Protein AF-A0A524EQA6-F1 (afdb_monomer)

Nearest PDB structures (foldseek):
  6igx-assembly1_B  TM=3.269E-01  e=3.084E-01  Homo sapiens
  8rm5-assembly1_N  TM=5.002E-01  e=1.041E+00  Homo sapiens
  6igx-assembly2_D  TM=3.517E-01  e=4.485E-01  Homo sapiens
  4eba-assembly2_D  TM=2.579E-01  e=4.442E+00  Kluyveromyces lactis NRRL Y-1140
  8ffz-assembly1_C  TM=2.475E-01  e=5.882E+00  Saccharomyces cerevisiae S288C

Structure (mmCIF, N/CA/C/O backbone):
data_AF-A0A524EQA6-F1
#
_entry.id   AF-A0A524EQA6-F1
#
loop_
_atom_site.group_PDB
_atom_site.id
_atom_site.type_symbol
_atom_site.label_atom_id
_atom_site.label_alt_id
_atom_site.label_comp_id
_atom_site.label_asym_id
_atom_site.label_entity_id
_atom_site.label_seq_id
_atom_site.pdbx_PDB_ins_code
_atom_site.Cartn_x
_atom_site.Cartn_y
_atom_site.Cartn_z
_atom_site.occupancy
_atom_site.B_iso_or_equiv
_atom_site.auth_seq_id
_atom_site.auth_comp_id
_atom_site.auth_asym_id
_atom_site.auth_atom_id
_atom_site.pdbx_PDB_model_num
ATOM 1 N N . MET A 1 1 ? -33.582 -11.846 9.443 1.00 39.50 1 MET A N 1
ATOM 2 C CA . MET A 1 1 ? -32.141 -11.532 9.474 1.00 39.50 1 MET A CA 1
ATOM 3 C C . MET A 1 1 ? -32.010 -10.124 10.011 1.00 39.50 1 MET A C 1
ATOM 5 O O . MET A 1 1 ? -32.507 -9.202 9.377 1.00 39.50 1 MET A O 1
ATOM 9 N N . SER A 1 2 ? -31.477 -9.964 11.219 1.00 39.44 2 SER A N 1
ATOM 10 C CA . SER A 1 2 ? -31.019 -8.658 11.698 1.00 39.44 2 SER A CA 1
ATOM 11 C C . SER A 1 2 ? -29.967 -8.141 10.709 1.00 39.44 2 SER A C 1
ATOM 13 O O . SER A 1 2 ? -29.144 -8.947 10.276 1.00 39.44 2 SER A O 1
ATOM 15 N N . PRO A 1 3 ? -29.999 -6.864 10.295 1.00 55.22 3 PRO A N 1
ATOM 16 C CA . PRO A 1 3 ? -28.950 -6.327 9.437 1.00 55.22 3 PRO A CA 1
ATOM 17 C C . PRO A 1 3 ? -27.607 -6.491 10.159 1.00 55.22 3 PRO A C 1
ATOM 19 O O . PRO A 1 3 ? -27.479 -6.075 11.312 1.00 55.22 3 PRO A O 1
ATOM 22 N N . GLU A 1 4 ? -26.644 -7.156 9.519 1.00 78.25 4 GLU A N 1
ATOM 23 C CA . GLU A 1 4 ? -25.281 -7.251 10.045 1.00 78.25 4 GLU A CA 1
ATOM 24 C C . GLU A 1 4 ? -24.724 -5.835 10.209 1.00 78.25 4 GLU A C 1
ATOM 26 O O . GLU A 1 4 ? -24.718 -5.042 9.266 1.00 78.25 4 GLU A O 1
ATOM 31 N N . LEU A 1 5 ? -24.306 -5.497 11.431 1.00 89.06 5 LEU A N 1
ATOM 32 C CA . LEU A 1 5 ? -23.742 -4.189 11.744 1.00 89.06 5 LEU A CA 1
ATOM 33 C C . LEU A 1 5 ? -22.424 -3.999 10.992 1.00 89.06 5 LEU A C 1
ATOM 35 O O . LEU A 1 5 ? -21.497 -4.795 11.129 1.00 89.06 5 LEU A O 1
ATOM 39 N N . THR A 1 6 ? -22.303 -2.902 10.252 1.00 94.50 6 THR A N 1
ATOM 40 C CA . THR A 1 6 ? -21.047 -2.545 9.581 1.00 94.50 6 THR A CA 1
ATOM 41 C C . THR A 1 6 ? -20.014 -1.990 10.574 1.00 94.50 6 THR A C 1
ATOM 43 O O . THR A 1 6 ? -20.384 -1.403 11.600 1.00 94.50 6 THR A O 1
ATOM 46 N N . PRO A 1 7 ? -18.701 -2.077 10.278 1.00 96.06 7 PRO A N 1
ATOM 47 C CA . PRO A 1 7 ? -17.662 -1.506 11.141 1.00 96.06 7 PRO A CA 1
ATOM 48 C C . PRO A 1 7 ? -17.856 -0.006 11.412 1.00 96.06 7 PRO A C 1
ATOM 50 O O . PRO A 1 7 ? -17.614 0.488 12.517 1.00 96.06 7 PRO A O 1
ATOM 53 N N . GLU A 1 8 ? -18.327 0.737 10.410 1.00 95.38 8 GLU A N 1
ATOM 54 C CA . GLU A 1 8 ? -18.635 2.158 10.527 1.00 95.38 8 GLU A CA 1
ATOM 55 C C . GLU A 1 8 ? -19.849 2.432 11.421 1.00 95.38 8 GLU A C 1
ATOM 57 O O . GLU A 1 8 ? -19.853 3.428 12.148 1.00 95.38 8 GLU A O 1
ATOM 62 N N . GLU A 1 9 ? -20.872 1.578 11.390 1.00 95.69 9 GLU A N 1
ATOM 63 C CA . GLU A 1 9 ? -22.021 1.674 12.294 1.00 95.69 9 GLU A CA 1
ATOM 64 C C . GLU A 1 9 ? -21.618 1.379 13.732 1.00 95.69 9 GLU A C 1
ATOM 66 O O . GLU A 1 9 ? -21.947 2.176 14.609 1.00 95.69 9 GLU A O 1
ATOM 71 N N . ILE A 1 10 ? -20.822 0.331 13.968 1.00 95.44 10 ILE A N 1
ATOM 72 C CA . ILE A 1 10 ? -20.294 0.017 15.303 1.00 95.44 10 ILE A CA 1
ATOM 73 C C . ILE A 1 10 ? -19.528 1.222 15.860 1.00 95.44 10 ILE A C 1
ATOM 75 O O . ILE A 1 10 ? -19.779 1.668 16.982 1.00 95.44 10 ILE A O 1
ATOM 79 N N . TYR A 1 11 ? -18.649 1.824 15.055 1.00 94.75 11 TYR A N 1
ATOM 80 C CA . TYR A 1 11 ? -17.932 3.039 15.440 1.00 94.75 11 TYR A CA 1
ATOM 81 C C . TYR A 1 11 ? -18.873 4.216 15.756 1.00 94.75 11 TYR A C 1
ATOM 83 O O . TYR A 1 11 ? -18.691 4.905 16.764 1.00 94.75 11 TYR A O 1
ATOM 91 N N . LYS A 1 12 ? -19.900 4.452 14.928 1.00 95.69 12 LYS A N 1
ATOM 92 C CA . LYS A 1 12 ? -20.903 5.505 15.168 1.00 95.69 12 LYS A CA 1
ATOM 93 C C . LYS A 1 12 ? -21.693 5.258 16.456 1.00 95.69 12 LYS A C 1
ATOM 95 O O . LYS A 1 12 ? -21.982 6.216 17.168 1.00 95.69 12 LYS A O 1
ATOM 100 N N . MET A 1 13 ? -22.030 4.009 16.771 1.00 95.88 13 MET A N 1
ATOM 101 C CA . MET A 1 13 ? -22.756 3.647 17.992 1.00 95.88 13 MET A CA 1
ATOM 102 C C . MET A 1 13 ? -21.934 3.924 19.253 1.00 95.88 13 MET A C 1
ATOM 104 O O . MET A 1 13 ? -22.492 4.407 20.238 1.00 95.88 13 MET A O 1
ATOM 108 N N . VAL A 1 14 ? -20.610 3.718 19.215 1.00 94.75 14 VAL A N 1
ATOM 109 C CA . VAL A 1 14 ? -19.713 4.113 20.319 1.00 94.75 14 VAL A CA 1
ATOM 110 C C . VAL A 1 14 ? -19.769 5.621 20.562 1.00 94.75 14 VAL A C 1
ATOM 112 O O . VAL A 1 14 ? -19.903 6.052 21.705 1.00 94.75 14 VAL A O 1
ATOM 115 N N . HIS A 1 15 ? -19.725 6.432 19.499 1.00 93.19 15 HIS A N 1
ATOM 116 C CA . HIS A 1 15 ? -19.831 7.897 19.604 1.00 93.19 15 HIS A CA 1
ATOM 117 C C . HIS A 1 15 ? -21.183 8.380 20.109 1.00 93.19 15 HIS A C 1
ATOM 119 O O . HIS A 1 15 ? -21.259 9.382 20.809 1.00 93.19 15 HIS A O 1
ATOM 125 N N . LYS A 1 16 ? -22.252 7.659 19.773 1.00 96.31 16 LYS A N 1
ATOM 126 C CA . LYS A 1 16 ? -23.602 7.931 20.277 1.00 96.31 16 LYS A CA 1
ATOM 127 C C . LYS A 1 16 ? -23.841 7.383 21.688 1.00 96.31 16 LYS A C 1
ATOM 129 O O . LYS A 1 16 ? -24.974 7.431 22.153 1.00 96.31 16 LYS A O 1
ATOM 134 N N . HIS A 1 17 ? -22.818 6.831 22.346 1.00 94.31 17 HIS A N 1
ATOM 135 C CA . HIS A 1 17 ? -22.921 6.154 23.644 1.00 94.31 17 HIS A CA 1
ATOM 136 C C . HIS A 1 17 ? -23.934 4.994 23.673 1.00 94.31 17 HIS A C 1
ATOM 138 O O . HIS A 1 17 ? -24.393 4.589 24.736 1.00 94.31 17 HIS A O 1
ATOM 144 N N . GLN A 1 18 ? -24.263 4.431 22.509 1.00 96.31 18 GLN A N 1
ATOM 145 C CA . GLN A 1 18 ? -25.174 3.291 22.366 1.00 96.31 18 GLN A CA 1
ATOM 146 C C . GLN A 1 18 ? -24.463 1.957 22.604 1.00 96.31 18 GLN A C 1
ATOM 148 O O . GLN A 1 18 ? -25.110 0.927 22.765 1.00 96.31 18 GLN A O 1
ATOM 153 N N . LEU A 1 19 ? -23.128 1.965 22.592 1.00 93.81 19 LEU A N 1
ATOM 154 C CA . LEU A 1 19 ? -22.310 0.772 22.718 1.00 93.81 19 LEU A CA 1
ATOM 155 C C . LEU A 1 19 ? -21.003 1.108 23.447 1.00 93.81 19 LEU A C 1
ATOM 157 O O . LEU A 1 19 ? -20.388 2.148 23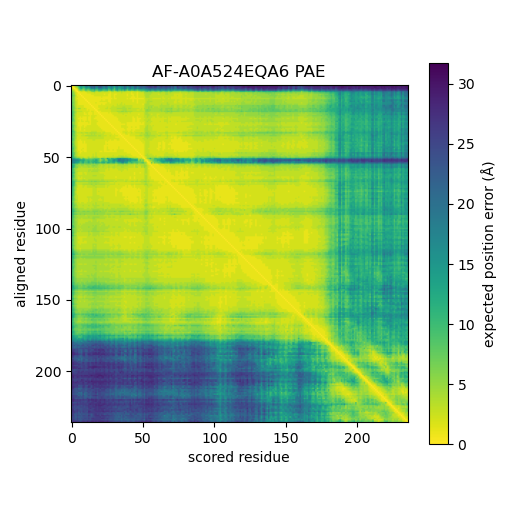.200 1.00 93.81 19 LEU A O 1
ATOM 161 N N . THR A 1 20 ? -20.576 0.250 24.375 1.00 93.44 20 THR A N 1
ATOM 162 C CA . THR A 1 20 ? -19.329 0.476 25.122 1.00 93.44 20 THR A CA 1
ATOM 163 C C . THR A 1 20 ? -18.117 0.181 24.239 1.00 93.44 20 THR A C 1
ATOM 165 O O . THR A 1 20 ? -18.181 -0.637 23.324 1.00 93.44 20 THR A O 1
ATOM 168 N N . LYS A 1 21 ? -16.962 0.796 24.523 1.00 91.81 21 LYS A N 1
ATOM 169 C CA . LYS A 1 21 ? -15.726 0.513 23.767 1.00 91.81 21 LYS A CA 1
ATOM 170 C C . LYS A 1 21 ? -15.341 -0.970 23.806 1.00 91.81 21 LYS A C 1
ATOM 172 O O . LYS A 1 21 ? -14.832 -1.479 22.812 1.00 91.81 21 LYS A O 1
ATOM 177 N N . THR A 1 22 ? -15.593 -1.651 24.924 1.00 90.69 22 THR A N 1
ATOM 178 C CA . THR A 1 22 ? -15.318 -3.085 25.091 1.00 90.69 22 THR A CA 1
ATOM 179 C C . THR A 1 22 ? -16.182 -3.925 24.158 1.00 90.69 22 THR A C 1
ATOM 181 O O . THR A 1 22 ? -15.636 -4.669 23.351 1.00 90.69 22 THR A O 1
ATOM 184 N N . VAL A 1 23 ? -17.504 -3.721 24.177 1.00 92.38 23 VAL A N 1
ATOM 185 C CA . VAL A 1 23 ? -18.429 -4.461 23.300 1.00 92.38 23 VAL A CA 1
ATOM 186 C C . VAL A 1 23 ? -18.130 -4.156 21.829 1.00 92.38 23 VAL A C 1
ATOM 188 O O . VAL A 1 23 ? -18.118 -5.054 20.997 1.00 92.38 23 VAL A O 1
ATOM 191 N N . ALA A 1 24 ? -17.796 -2.905 21.494 1.00 93.81 24 ALA A N 1
ATOM 192 C CA . ALA A 1 24 ? -17.452 -2.530 20.119 1.00 93.81 24 ALA A CA 1
ATOM 193 C C . ALA A 1 24 ? -16.192 -3.245 19.647 1.00 93.81 24 ALA A C 1
ATOM 195 O O . ALA A 1 24 ? -16.111 -3.675 18.503 1.00 93.81 24 ALA A O 1
ATOM 196 N N . SER A 1 25 ? -15.209 -3.359 20.538 1.00 92.06 25 SER A N 1
ATOM 197 C CA . SER A 1 25 ? -13.964 -4.061 20.260 1.00 92.06 25 SER A CA 1
ATOM 198 C C . SER A 1 25 ? -14.220 -5.533 19.961 1.00 92.06 25 SER A C 1
ATOM 200 O O . SER A 1 25 ? -13.671 -6.051 19.000 1.00 92.06 25 SER A O 1
ATOM 202 N N . GLU A 1 26 ? -15.062 -6.199 20.749 1.00 92.00 26 GLU A N 1
ATOM 203 C CA . GLU A 1 26 ? -15.416 -7.609 20.541 1.00 92.00 26 GLU A CA 1
ATOM 204 C C . GLU A 1 26 ? -16.155 -7.825 19.218 1.00 92.00 26 GLU A C 1
ATOM 206 O O . GLU A 1 26 ? -15.765 -8.701 18.450 1.00 92.00 26 GLU A O 1
ATOM 211 N N . LEU A 1 27 ? -17.132 -6.970 18.898 1.00 93.94 27 LEU A N 1
ATOM 212 C CA . LEU A 1 27 ? -17.851 -7.029 17.621 1.00 93.94 27 LEU A CA 1
ATOM 213 C C . LEU A 1 27 ? -16.923 -6.815 16.419 1.00 93.94 27 LEU A C 1
ATOM 215 O O . LEU A 1 27 ? -16.998 -7.545 15.438 1.00 93.94 27 LEU A O 1
ATOM 219 N N . LEU A 1 28 ? -16.025 -5.828 16.491 1.00 94.75 28 LEU A N 1
ATOM 220 C CA . LEU A 1 28 ? -15.077 -5.546 15.409 1.00 94.75 28 LEU A CA 1
ATOM 221 C C . LEU A 1 28 ? -14.051 -6.667 15.222 1.00 94.75 28 LEU A C 1
ATOM 223 O O . LEU A 1 28 ? -13.607 -6.886 14.099 1.00 94.75 28 LEU A O 1
ATOM 227 N N . ILE A 1 29 ? -13.669 -7.355 16.302 1.00 92.69 29 ILE A N 1
ATOM 228 C CA . ILE A 1 29 ? -12.771 -8.513 16.246 1.00 92.69 29 ILE A CA 1
ATOM 229 C C . ILE A 1 29 ? -13.473 -9.700 15.593 1.00 92.69 29 ILE A C 1
ATOM 231 O O . ILE A 1 29 ? -12.929 -10.246 14.643 1.00 92.69 29 ILE A O 1
ATOM 235 N N . SER A 1 30 ? -14.686 -10.042 16.036 1.00 93.25 30 SER A N 1
ATOM 236 C CA . SER A 1 30 ? -15.473 -11.125 15.428 1.00 93.25 30 SER A CA 1
ATOM 237 C C . SER A 1 30 ? -15.698 -10.867 13.933 1.00 93.25 30 SER A C 1
ATOM 239 O O . SER A 1 30 ? -15.367 -11.713 13.109 1.00 93.25 30 SER A O 1
ATOM 241 N N . LEU A 1 31 ? -16.087 -9.645 13.543 1.00 94.62 31 LEU A N 1
ATOM 242 C CA . LEU A 1 31 ? -16.211 -9.275 12.126 1.00 94.62 31 LEU A CA 1
ATOM 243 C C . LEU A 1 31 ? -14.889 -9.358 11.348 1.00 94.62 31 LEU A C 1
ATOM 245 O O . LEU A 1 31 ? -14.896 -9.670 10.160 1.00 94.62 31 LEU A O 1
ATOM 249 N N . LEU A 1 32 ? -13.757 -9.028 11.974 1.00 94.00 32 LEU A N 1
ATOM 250 C CA . LEU A 1 32 ? -12.442 -9.134 11.338 1.00 94.00 32 LEU A CA 1
ATOM 251 C C . LEU A 1 32 ? -12.041 -10.598 11.100 1.00 94.00 32 LEU A C 1
ATOM 253 O O . LEU A 1 32 ? -11.416 -10.887 10.082 1.00 94.00 32 LEU A O 1
ATOM 257 N N . GLU A 1 33 ? -12.370 -11.493 12.028 1.00 91.56 33 GLU A N 1
ATOM 258 C CA . GLU A 1 33 ? -11.974 -12.905 11.994 1.00 91.56 33 GLU A CA 1
ATOM 259 C C . GLU A 1 33 ? -12.910 -13.768 11.135 1.00 91.56 33 GLU A C 1
ATOM 261 O O . GLU A 1 33 ? -12.443 -14.695 10.477 1.00 91.56 33 GLU A O 1
ATOM 266 N N . GLU A 1 34 ? -14.208 -13.455 11.110 1.00 92.50 34 GLU A N 1
ATOM 267 C CA . GLU A 1 34 ? -15.242 -14.294 10.485 1.00 92.50 34 GLU A CA 1
ATOM 268 C C . GLU A 1 34 ? -15.645 -13.839 9.074 1.00 92.50 34 GLU A C 1
ATOM 270 O O . GLU A 1 34 ? -16.255 -14.605 8.332 1.00 92.50 34 GLU A O 1
ATOM 275 N N . SER A 1 35 ? -15.341 -12.596 8.680 1.00 93.25 35 SER A N 1
ATOM 276 C CA . SER A 1 35 ? -15.782 -12.073 7.383 1.00 93.25 35 SER A CA 1
ATOM 277 C C . SER A 1 35 ? -14.896 -12.539 6.227 1.00 93.25 35 SER A C 1
ATOM 279 O O . SER A 1 35 ? -13.706 -12.243 6.187 1.00 93.25 35 SER A O 1
ATOM 281 N N . ASP A 1 36 ? -15.504 -13.120 5.193 1.00 92.38 36 ASP A N 1
ATOM 282 C CA . ASP A 1 36 ? -14.827 -13.395 3.915 1.00 92.38 36 ASP A CA 1
ATOM 283 C C . ASP A 1 36 ? -14.611 -12.129 3.057 1.00 92.38 36 ASP A C 1
ATOM 285 O O . ASP A 1 36 ? -14.022 -12.186 1.978 1.00 92.38 36 ASP A O 1
ATOM 289 N N . ASN A 1 37 ? -15.102 -10.963 3.499 1.00 93.56 37 ASN A N 1
ATOM 290 C CA . ASN A 1 37 ? -14.996 -9.712 2.755 1.00 93.56 37 ASN A CA 1
ATOM 291 C C . ASN A 1 37 ? -13.801 -8.875 3.233 1.00 93.56 37 ASN A C 1
ATOM 293 O O . ASN A 1 37 ? -13.831 -8.217 4.275 1.00 93.56 37 ASN A O 1
ATOM 297 N N . ASP A 1 38 ? -12.763 -8.827 2.407 1.00 94.44 38 ASP A N 1
ATOM 298 C CA . ASP A 1 38 ? -11.512 -8.116 2.680 1.00 94.44 38 ASP A CA 1
ATOM 299 C C . ASP A 1 38 ? -11.684 -6.620 2.963 1.00 94.44 38 ASP A C 1
ATOM 301 O O . ASP A 1 38 ? -10.966 -6.048 3.790 1.00 94.44 38 ASP A O 1
ATOM 305 N N . GLN A 1 39 ? -12.646 -5.962 2.309 1.00 93.62 39 GLN A N 1
ATOM 306 C CA . GLN A 1 39 ? -12.937 -4.552 2.555 1.00 93.62 39 GLN A CA 1
ATOM 307 C C . GLN A 1 39 ? -13.574 -4.353 3.933 1.00 93.62 39 GLN A C 1
ATOM 309 O O . GLN A 1 39 ? -13.217 -3.394 4.620 1.00 93.62 39 GLN A O 1
ATOM 314 N N . ILE A 1 40 ? -14.484 -5.238 4.352 1.00 95.44 40 ILE A N 1
ATOM 315 C CA . ILE A 1 40 ? -15.068 -5.217 5.703 1.00 95.44 40 ILE A CA 1
ATOM 316 C C . ILE A 1 40 ? -13.965 -5.442 6.735 1.00 95.44 40 ILE A C 1
ATOM 318 O O . ILE A 1 40 ? -13.805 -4.614 7.632 1.00 95.44 40 ILE A O 1
ATOM 322 N N . ARG A 1 41 ? -13.131 -6.470 6.554 1.00 96.50 41 ARG A N 1
ATOM 323 C CA . ARG A 1 41 ? -11.989 -6.756 7.435 1.00 96.50 41 ARG A CA 1
ATOM 324 C C . ARG A 1 41 ? -11.033 -5.562 7.556 1.00 96.50 41 ARG A C 1
ATOM 326 O O . ARG A 1 41 ? -10.698 -5.126 8.659 1.00 96.50 41 ARG A O 1
ATOM 333 N N . ALA A 1 42 ? -10.664 -4.930 6.441 1.00 97.00 42 ALA A N 1
ATOM 334 C CA . ALA A 1 42 ? -9.824 -3.730 6.459 1.00 97.00 42 ALA A CA 1
ATOM 335 C C . ALA A 1 42 ? -10.495 -2.545 7.187 1.00 97.00 42 ALA A C 1
ATOM 337 O O . ALA A 1 42 ? -9.836 -1.799 7.917 1.00 97.00 42 ALA A O 1
ATOM 338 N N . LYS A 1 43 ? -11.813 -2.369 7.032 1.00 97.06 43 LYS A N 1
ATOM 339 C CA . LYS A 1 43 ? -12.589 -1.350 7.758 1.00 97.06 43 LYS A CA 1
ATOM 340 C C . LYS A 1 43 ? -12.676 -1.642 9.255 1.00 97.06 43 LYS A C 1
ATOM 342 O O . LYS A 1 43 ? -12.603 -0.689 10.035 1.00 97.06 43 LYS A O 1
ATOM 347 N N . CYS A 1 44 ? -12.749 -2.912 9.667 1.00 96.44 44 CYS A N 1
ATOM 348 C CA . CYS A 1 44 ? -12.676 -3.308 11.075 1.00 96.44 44 CYS A CA 1
ATOM 349 C C . CYS A 1 44 ? -11.392 -2.796 11.722 1.00 96.44 44 CYS A C 1
ATOM 351 O O . CYS A 1 44 ? -11.464 -2.167 12.774 1.00 96.44 44 CYS A O 1
ATOM 353 N N . ILE A 1 45 ? -10.236 -2.955 11.067 1.00 96.25 45 ILE A N 1
ATOM 354 C CA . ILE A 1 45 ? -8.950 -2.440 11.569 1.00 96.25 45 ILE A CA 1
ATOM 355 C C . ILE A 1 45 ? -9.011 -0.926 11.838 1.00 96.25 45 ILE A C 1
ATOM 357 O O . ILE A 1 45 ? -8.578 -0.457 12.895 1.00 96.25 45 ILE A O 1
ATOM 361 N N . PHE A 1 46 ? -9.579 -0.143 10.915 1.00 95.31 46 PHE A N 1
ATOM 362 C CA . PHE A 1 46 ? -9.701 1.309 11.083 1.00 95.31 46 PHE A CA 1
ATOM 363 C C . PHE A 1 46 ? -10.729 1.724 12.136 1.00 95.31 46 PHE A C 1
ATOM 365 O O . PHE A 1 46 ? -10.511 2.703 12.849 1.00 95.31 46 PHE A O 1
ATOM 372 N N . ALA A 1 47 ? -11.865 1.035 12.226 1.00 94.75 47 ALA A N 1
ATOM 373 C CA . ALA A 1 47 ? -12.854 1.298 13.265 1.00 94.75 47 ALA A CA 1
ATOM 374 C C . ALA A 1 47 ? -12.276 0.951 14.644 1.00 94.75 47 ALA A C 1
ATOM 376 O O . ALA A 1 47 ? -12.356 1.750 15.579 1.00 94.75 47 ALA A O 1
ATOM 377 N N . PHE A 1 48 ? -11.613 -0.201 14.744 1.00 91.94 48 PHE A N 1
ATOM 378 C CA . PHE A 1 48 ? -11.063 -0.722 15.984 1.00 91.94 48 PHE A CA 1
ATOM 379 C C . PHE A 1 48 ? -9.929 0.154 16.510 1.00 91.94 48 PHE A C 1
ATOM 381 O O . PHE A 1 48 ? -9.900 0.452 17.703 1.00 91.94 48 PHE A O 1
ATOM 388 N N . SER A 1 49 ? -9.065 0.678 15.634 1.00 92.38 49 SER A N 1
ATOM 389 C CA . SER A 1 49 ? -8.018 1.617 16.048 1.00 92.38 49 SER A CA 1
ATOM 390 C C . SER A 1 49 ? -8.580 2.877 16.701 1.00 92.38 49 SER A C 1
ATOM 392 O O . SER A 1 49 ? -8.046 3.322 17.710 1.00 92.38 49 SER A O 1
ATOM 394 N N . LYS A 1 50 ? -9.702 3.410 16.204 1.00 90.69 50 LYS A N 1
ATOM 395 C CA . LYS A 1 50 ? -10.352 4.604 16.769 1.00 90.69 50 LYS A CA 1
ATOM 396 C C . LYS A 1 50 ? -11.073 4.328 18.089 1.00 90.69 50 LYS A C 1
ATOM 398 O O . LYS A 1 50 ? -11.210 5.235 18.908 1.00 90.69 50 LYS A O 1
ATOM 403 N N . VAL A 1 51 ? -11.556 3.103 18.293 1.00 89.19 51 VAL A N 1
ATOM 404 C CA . VAL A 1 51 ? -12.266 2.692 19.516 1.00 89.19 51 VAL A CA 1
ATOM 405 C C . VAL A 1 51 ? -11.287 2.300 20.629 1.00 89.19 51 VAL A C 1
ATOM 407 O O . VAL A 1 51 ? -11.476 2.702 21.779 1.00 89.19 51 VAL A O 1
ATOM 410 N N . ALA A 1 52 ? -10.233 1.553 20.294 1.00 76.38 52 ALA A N 1
ATOM 411 C CA . ALA A 1 52 ? -9.360 0.844 21.233 1.00 76.38 52 ALA A CA 1
ATOM 412 C C . ALA A 1 52 ? -7.899 1.335 21.223 1.00 76.38 52 ALA A C 1
ATOM 414 O O . ALA A 1 52 ? -6.975 0.544 21.434 1.00 76.38 52 ALA A O 1
ATOM 415 N N . LEU A 1 53 ? -7.684 2.635 20.974 1.00 68.81 53 LEU A N 1
ATOM 416 C CA . LEU A 1 53 ? -6.356 3.257 20.881 1.00 68.81 53 LEU A CA 1
ATOM 417 C C . LEU A 1 53 ? -5.383 2.744 21.963 1.00 68.81 53 LEU A C 1
ATOM 419 O O . LEU A 1 53 ? -5.661 2.845 23.158 1.00 68.81 53 LEU A O 1
ATOM 423 N N . LYS A 1 54 ? -4.214 2.258 21.516 1.00 66.88 54 LYS A N 1
ATOM 424 C CA . LYS A 1 54 ? -3.035 1.902 22.336 1.00 66.88 54 LYS A CA 1
ATOM 425 C C . LYS A 1 54 ? -3.204 0.725 23.311 1.00 66.88 54 LYS A C 1
ATOM 427 O O . LYS A 1 54 ? -2.524 0.669 24.332 1.00 66.88 54 LYS A O 1
ATOM 432 N N . GLN A 1 55 ? -4.069 -0.241 23.002 1.00 78.94 55 GLN A N 1
ATOM 433 C CA . GLN A 1 55 ? -4.171 -1.484 23.776 1.00 78.94 55 GLN A CA 1
ATOM 434 C C . GLN A 1 55 ? -3.244 -2.586 23.235 1.00 78.94 55 GLN A C 1
ATOM 436 O O . GLN A 1 55 ? -3.133 -2.772 22.024 1.00 78.94 55 GLN A O 1
ATOM 441 N N . GLN A 1 56 ? -2.662 -3.400 24.127 1.00 85.31 56 GLN A N 1
ATOM 442 C CA . GLN A 1 56 ? -1.861 -4.579 23.751 1.00 85.31 56 GLN A CA 1
ATOM 443 C C . GLN A 1 56 ? -2.645 -5.553 22.853 1.00 85.31 56 GLN A C 1
ATOM 445 O O . GLN A 1 56 ? -2.079 -6.159 21.944 1.00 85.31 56 GLN A O 1
ATOM 450 N N . LYS A 1 57 ? -3.960 -5.686 23.091 1.00 85.50 57 LYS A N 1
ATOM 451 C CA . LYS A 1 57 ? -4.864 -6.509 22.273 1.00 85.50 57 LYS A CA 1
ATOM 452 C C . LYS A 1 57 ? -4.926 -6.006 20.826 1.00 85.50 57 LYS A C 1
ATOM 454 O O . LYS A 1 57 ? -4.789 -6.808 19.909 1.00 85.50 57 LYS A O 1
ATOM 459 N N . LEU A 1 58 ? -5.055 -4.688 20.630 1.00 87.50 58 LEU A N 1
ATOM 460 C CA . LEU A 1 58 ? -5.039 -4.063 19.304 1.00 87.50 58 LEU A CA 1
ATOM 461 C C . LEU A 1 58 ? -3.712 -4.331 18.588 1.00 87.50 58 LEU A C 1
ATOM 463 O O . LEU A 1 58 ? -3.734 -4.737 17.434 1.00 87.50 58 LEU A O 1
ATOM 467 N N . PHE A 1 59 ? -2.573 -4.177 19.270 1.00 91.50 59 PHE A N 1
ATOM 468 C CA . PHE A 1 59 ? -1.271 -4.443 18.652 1.00 91.50 59 PHE A CA 1
ATOM 469 C C . PHE A 1 59 ? -1.149 -5.883 18.132 1.00 91.50 59 PHE A C 1
ATOM 471 O O . PHE A 1 59 ? -0.772 -6.075 16.982 1.00 91.50 59 PHE A O 1
ATOM 478 N N . ARG A 1 60 ? -1.539 -6.887 18.934 1.00 92.25 60 ARG A N 1
ATOM 479 C CA . ARG A 1 60 ? -1.495 -8.307 18.525 1.00 92.25 60 ARG A CA 1
ATOM 480 C C . ARG A 1 60 ? -2.369 -8.598 17.306 1.00 92.25 60 ARG A C 1
ATOM 482 O O . ARG A 1 60 ? -1.960 -9.327 16.412 1.00 92.25 60 ARG A O 1
ATOM 489 N N . ILE A 1 61 ? -3.563 -8.010 17.257 1.00 93.06 61 ILE A N 1
ATOM 490 C CA . ILE A 1 61 ? -4.463 -8.160 16.108 1.00 93.06 61 ILE A CA 1
ATOM 491 C C . ILE A 1 61 ? -3.836 -7.554 14.853 1.00 93.06 61 ILE A C 1
ATOM 493 O O . ILE A 1 61 ? -3.879 -8.170 13.792 1.00 93.06 61 ILE A O 1
ATOM 497 N N . LEU A 1 62 ? -3.223 -6.374 14.966 1.00 95.12 62 LEU A N 1
ATOM 498 C CA . LEU A 1 62 ? -2.554 -5.721 13.842 1.00 95.12 62 LEU A CA 1
ATOM 499 C C . LEU A 1 62 ? -1.315 -6.491 13.378 1.00 95.12 62 LEU A C 1
ATOM 501 O O . LEU A 1 62 ? -1.081 -6.585 12.178 1.00 95.12 62 LEU A O 1
ATOM 505 N N . GLU A 1 63 ? -0.542 -7.051 14.307 1.00 95.69 63 GLU A N 1
ATOM 506 C CA . GLU A 1 63 ? 0.600 -7.914 14.006 1.00 95.69 63 GLU A CA 1
ATOM 507 C C . GLU A 1 63 ? 0.157 -9.151 13.220 1.00 95.69 63 GLU A C 1
ATOM 509 O O . GLU A 1 63 ? 0.648 -9.373 12.115 1.00 95.69 63 GLU A O 1
ATOM 514 N N . ASN A 1 64 ? -0.844 -9.884 13.716 1.00 95.56 64 ASN A N 1
ATOM 515 C CA . ASN A 1 64 ? -1.410 -11.036 13.012 1.00 95.56 64 ASN A CA 1
ATOM 516 C C . ASN A 1 64 ? -1.974 -10.645 11.638 1.00 95.56 64 ASN A C 1
ATOM 518 O O . ASN A 1 64 ? -1.730 -11.335 10.650 1.00 95.56 64 ASN A O 1
ATOM 522 N N . SER A 1 65 ? -2.681 -9.512 11.570 1.00 96.62 65 SER A N 1
ATOM 523 C CA . SER A 1 65 ? -3.256 -8.993 10.326 1.00 96.62 65 SER A CA 1
ATOM 524 C C . SER A 1 65 ? -2.177 -8.659 9.299 1.00 96.62 65 SER A C 1
ATOM 526 O O . SER A 1 65 ? -2.366 -8.913 8.120 1.00 96.62 65 SER A O 1
ATOM 528 N N . LEU A 1 66 ? -1.045 -8.093 9.721 1.00 96.88 66 LEU A N 1
ATOM 529 C CA . LEU A 1 66 ? 0.059 -7.748 8.828 1.00 96.88 66 LEU A CA 1
ATOM 530 C C . LEU A 1 66 ? 0.862 -8.976 8.389 1.00 96.88 66 LEU A C 1
ATOM 532 O O . LEU A 1 66 ? 1.289 -9.045 7.243 1.00 96.88 66 LEU A O 1
ATOM 536 N N . VAL A 1 67 ? 1.097 -9.930 9.287 1.00 95.00 67 VAL A N 1
ATOM 537 C CA . VAL A 1 67 ? 1.977 -11.072 9.004 1.00 95.00 67 VAL A CA 1
ATOM 538 C C . VAL A 1 67 ? 1.255 -12.177 8.233 1.00 95.00 67 VAL A C 1
ATOM 540 O O . VAL A 1 67 ? 1.865 -12.798 7.365 1.00 95.00 67 VAL A O 1
ATOM 543 N N . SER A 1 68 ? -0.024 -12.417 8.530 1.00 92.44 68 SER A N 1
ATOM 544 C CA . SER A 1 68 ? -0.698 -13.657 8.126 1.00 92.44 68 SER A CA 1
ATOM 545 C C . SER A 1 68 ? -1.943 -13.459 7.263 1.00 92.44 68 SER A C 1
ATOM 547 O O . SER A 1 68 ? -2.411 -14.432 6.669 1.00 92.44 68 SER A O 1
ATOM 549 N N . ASP A 1 69 ? -2.507 -12.249 7.174 1.00 95.56 69 ASP A N 1
ATOM 550 C CA . ASP A 1 69 ? -3.715 -12.050 6.369 1.00 95.56 69 ASP A CA 1
ATOM 551 C C . ASP A 1 69 ? -3.409 -12.168 4.871 1.00 95.56 69 ASP A C 1
ATOM 553 O O . ASP A 1 69 ? -2.468 -11.555 4.357 1.00 95.56 69 ASP A O 1
ATOM 557 N N . LYS A 1 70 ? -4.230 -12.938 4.151 1.00 94.00 70 LYS A N 1
ATOM 558 C CA . LYS A 1 70 ? -4.088 -13.147 2.705 1.00 94.00 70 LYS A CA 1
ATOM 559 C C . LYS A 1 70 ? -4.367 -11.873 1.911 1.00 94.00 70 LYS A C 1
ATOM 561 O O . LYS A 1 70 ? -3.702 -11.635 0.904 1.00 94.00 70 LYS A O 1
ATOM 566 N N . SER A 1 71 ? -5.273 -11.026 2.389 1.00 95.75 71 SER A N 1
ATOM 567 C CA . SER A 1 71 ? -5.688 -9.824 1.681 1.00 95.75 71 SER A CA 1
ATOM 568 C C . SER A 1 71 ? -4.686 -8.687 1.862 1.00 95.75 71 SER A C 1
ATOM 570 O O . SER A 1 71 ? -4.466 -8.185 2.972 1.00 95.75 71 SER A O 1
ATOM 572 N N . ALA A 1 72 ? -4.224 -8.142 0.741 1.00 96.62 72 ALA A N 1
ATOM 573 C CA . ALA A 1 72 ? -3.417 -6.930 0.722 1.00 96.62 72 ALA A CA 1
ATOM 574 C C . ALA A 1 72 ? -4.111 -5.706 1.361 1.00 96.62 72 ALA A C 1
ATOM 576 O O . ALA A 1 72 ? -3.442 -4.850 1.944 1.00 96.62 72 ALA A O 1
ATOM 577 N N . LEU A 1 73 ? -5.445 -5.610 1.302 1.00 96.75 73 LEU A N 1
ATOM 578 C CA . LEU A 1 73 ? -6.203 -4.497 1.894 1.00 96.75 73 LEU A CA 1
ATOM 579 C C . LEU A 1 73 ? -6.119 -4.483 3.423 1.00 96.75 73 LEU A C 1
ATOM 581 O O . LEU A 1 73 ? -5.837 -3.444 4.025 1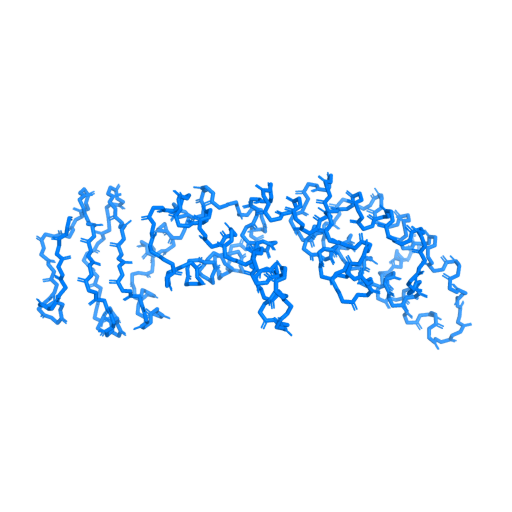.00 96.75 73 LEU A O 1
ATOM 585 N N . VAL A 1 74 ? -6.323 -5.645 4.040 1.00 97.88 74 VAL A N 1
ATOM 586 C CA . VAL A 1 74 ? -6.174 -5.862 5.483 1.00 97.88 74 VAL A CA 1
ATOM 587 C C . VAL A 1 74 ? -4.736 -5.579 5.932 1.00 97.88 74 VAL A C 1
ATOM 589 O O . VAL A 1 74 ? -4.537 -4.758 6.831 1.00 97.88 74 VAL A O 1
ATOM 592 N N . ARG A 1 75 ? -3.722 -6.146 5.257 1.00 98.12 75 ARG A N 1
ATOM 593 C CA . ARG A 1 75 ? -2.304 -5.872 5.572 1.00 98.12 75 ARG A CA 1
ATOM 594 C C . ARG A 1 75 ? -1.964 -4.385 5.460 1.00 98.12 75 ARG A C 1
ATOM 596 O O . ARG A 1 75 ? -1.334 -3.820 6.355 1.00 98.12 75 ARG A O 1
ATOM 603 N N . ARG A 1 76 ? -2.447 -3.706 4.412 1.00 98.00 76 ARG A N 1
ATOM 604 C CA . ARG A 1 76 ? -2.290 -2.252 4.229 1.00 98.00 76 ARG A CA 1
ATOM 605 C C . ARG A 1 76 ? -2.896 -1.467 5.393 1.00 98.00 76 ARG A C 1
ATOM 607 O O . ARG A 1 76 ? -2.268 -0.528 5.890 1.00 98.00 76 ARG A O 1
ATOM 614 N N . ALA A 1 77 ? -4.111 -1.822 5.810 1.00 98.06 77 ALA A N 1
ATOM 615 C CA . ALA A 1 77 ? -4.776 -1.181 6.939 1.00 98.06 77 ALA A CA 1
ATOM 616 C C . ALA A 1 77 ? -3.976 -1.381 8.234 1.00 98.06 77 ALA A C 1
ATOM 618 O O . ALA A 1 77 ? -3.756 -0.413 8.968 1.00 98.06 77 ALA A O 1
ATOM 619 N N . ALA A 1 78 ? -3.467 -2.596 8.465 1.00 97.81 78 ALA A N 1
ATOM 620 C CA . ALA A 1 78 ? -2.630 -2.910 9.615 1.00 97.81 78 ALA A CA 1
ATOM 621 C C . ALA A 1 78 ? -1.357 -2.052 9.642 1.00 97.81 78 ALA A C 1
ATOM 623 O O . ALA A 1 78 ? -1.137 -1.350 10.628 1.00 97.81 78 ALA A O 1
ATOM 624 N N . VAL A 1 79 ? -0.574 -2.018 8.550 1.00 98.00 79 VAL A N 1
ATOM 625 C CA . VAL A 1 79 ? 0.637 -1.174 8.433 1.00 98.00 79 VAL A CA 1
ATOM 626 C C . VAL A 1 79 ? 0.338 0.273 8.808 1.00 98.00 79 VAL A C 1
ATOM 628 O O . VAL A 1 79 ? 1.061 0.878 9.604 1.00 98.00 79 VAL A O 1
ATOM 631 N N . ARG A 1 80 ? -0.737 0.835 8.245 1.00 97.62 80 ARG A N 1
ATOM 632 C CA . ARG A 1 80 ? -1.111 2.227 8.487 1.00 97.62 80 ARG A CA 1
ATOM 633 C C . ARG A 1 80 ? -1.430 2.477 9.956 1.00 97.62 80 ARG A C 1
ATOM 635 O O . ARG A 1 80 ? -0.885 3.408 10.543 1.00 97.62 80 ARG A O 1
ATOM 642 N N . VAL A 1 81 ? -2.277 1.643 10.557 1.00 96.50 81 VAL A N 1
ATOM 643 C CA . VAL A 1 81 ? -2.660 1.801 11.964 1.00 96.50 81 VAL A CA 1
ATOM 644 C C . VAL A 1 81 ? -1.456 1.611 12.889 1.00 96.50 81 VAL A C 1
ATOM 646 O O . VAL A 1 81 ? -1.296 2.401 13.821 1.00 96.50 81 VAL A O 1
ATOM 649 N N . ILE A 1 82 ? -0.599 0.622 12.619 1.00 95.69 82 ILE A N 1
ATOM 650 C CA . ILE A 1 82 ? 0.638 0.364 13.369 1.00 95.69 82 ILE A CA 1
ATOM 651 C C . ILE A 1 82 ? 1.533 1.609 13.383 1.00 95.69 82 ILE A C 1
ATOM 653 O O . ILE A 1 82 ? 2.000 2.026 14.444 1.00 95.69 82 ILE A O 1
ATOM 657 N N . PHE A 1 83 ? 1.765 2.213 12.217 1.00 95.81 83 PHE A N 1
ATOM 658 C CA . PHE A 1 83 ? 2.630 3.383 12.093 1.00 95.81 83 PHE A CA 1
ATOM 659 C C . PHE A 1 83 ? 2.035 4.624 12.771 1.00 95.81 83 PHE A C 1
ATOM 661 O O . PHE A 1 83 ? 2.739 5.339 13.477 1.00 95.81 83 PHE A O 1
ATOM 668 N N . GLU A 1 84 ? 0.739 4.879 12.572 1.00 93.00 84 GLU A N 1
ATOM 669 C CA . GLU A 1 84 ? 0.078 6.102 13.046 1.00 93.00 84 GLU A CA 1
ATOM 670 C C . GLU A 1 84 ? -0.222 6.085 14.559 1.00 93.00 84 GLU A C 1
ATOM 672 O O . GLU A 1 84 ? -0.349 7.150 15.161 1.00 93.00 84 GLU A O 1
ATOM 677 N N . ASN A 1 85 ? -0.347 4.909 15.191 1.00 92.06 85 ASN A N 1
ATOM 678 C CA . ASN A 1 85 ? -0.868 4.806 16.564 1.00 92.06 85 ASN A CA 1
ATOM 679 C C . ASN A 1 85 ? 0.111 4.231 17.594 1.00 92.06 85 ASN A C 1
ATOM 681 O O . ASN A 1 85 ? -0.103 4.440 18.793 1.00 92.06 85 ASN A O 1
ATOM 685 N N . PHE A 1 86 ? 1.164 3.527 17.165 1.00 92.12 86 PHE A N 1
ATOM 686 C CA . PHE A 1 86 ? 2.109 2.873 18.072 1.00 92.12 86 PHE A CA 1
ATOM 687 C C . PHE A 1 86 ? 3.486 3.537 18.029 1.00 92.12 86 PHE A C 1
ATOM 689 O O . PHE A 1 86 ? 3.943 3.957 16.965 1.00 92.12 86 PHE A O 1
ATOM 696 N N . PRO A 1 87 ? 4.172 3.656 19.178 1.00 91.12 87 PRO A N 1
ATOM 697 C CA . PRO A 1 87 ? 5.491 4.267 19.225 1.00 91.12 87 PRO A CA 1
ATOM 698 C C . PRO A 1 87 ? 6.529 3.387 18.519 1.00 91.12 87 PRO A C 1
ATOM 700 O O . PRO A 1 87 ? 6.428 2.159 18.502 1.00 91.12 87 PRO A O 1
ATOM 703 N N . LYS A 1 88 ? 7.596 4.022 18.018 1.00 91.75 88 LYS A N 1
ATOM 704 C CA . LYS A 1 88 ? 8.671 3.353 17.265 1.00 91.75 88 LYS A CA 1
ATOM 705 C C . LYS A 1 88 ? 9.220 2.100 17.954 1.00 91.75 88 LYS A C 1
ATOM 707 O O . LYS A 1 88 ? 9.441 1.086 17.307 1.00 91.75 88 LYS A O 1
ATOM 712 N N . ARG A 1 89 ? 9.410 2.147 19.276 1.00 90.06 89 ARG A N 1
ATOM 713 C CA . ARG A 1 89 ? 9.927 1.016 20.070 1.00 90.06 89 ARG A CA 1
ATOM 714 C C . ARG A 1 89 ? 9.099 -0.273 19.934 1.00 90.06 89 ARG A C 1
ATOM 716 O O . ARG A 1 89 ? 9.651 -1.349 20.104 1.00 90.06 89 ARG A O 1
ATOM 723 N N . GLU A 1 90 ? 7.804 -0.155 19.642 1.00 89.50 90 GLU A N 1
ATOM 724 C CA . GLU A 1 90 ? 6.879 -1.286 19.505 1.00 89.50 90 GLU A CA 1
ATOM 725 C C . GLU A 1 90 ? 6.747 -1.717 18.040 1.00 89.50 90 GLU A C 1
ATOM 727 O O . GLU A 1 90 ? 6.763 -2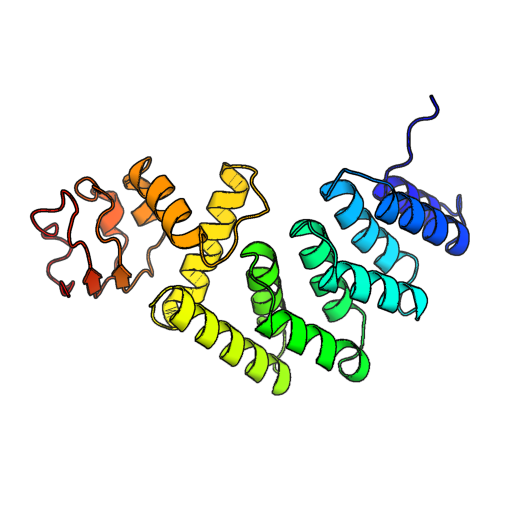.906 17.741 1.00 89.50 90 GLU A O 1
ATOM 732 N N . ASN A 1 91 ? 6.675 -0.768 17.101 1.00 92.44 91 ASN A N 1
ATOM 733 C CA . ASN A 1 91 ? 6.422 -1.095 15.696 1.00 92.44 91 ASN A CA 1
ATOM 734 C C . ASN A 1 91 ? 7.676 -1.332 14.833 1.00 92.44 91 ASN A C 1
ATOM 736 O O . ASN A 1 91 ? 7.556 -1.844 13.720 1.00 92.44 91 ASN A O 1
ATOM 740 N N . TYR A 1 92 ? 8.874 -0.997 15.322 1.00 95.06 92 TYR A N 1
ATOM 741 C CA . TYR A 1 92 ? 10.104 -1.013 14.525 1.00 95.06 92 TYR A CA 1
ATOM 742 C C . TYR A 1 92 ? 10.395 -2.368 13.866 1.00 95.06 92 TYR A C 1
ATOM 744 O O . TYR A 1 92 ? 10.634 -2.429 12.659 1.00 95.06 92 TYR A O 1
ATOM 752 N N . LEU A 1 93 ? 10.373 -3.459 14.642 1.00 94.88 93 LEU A N 1
ATOM 753 C CA . LEU A 1 93 ? 10.701 -4.797 14.132 1.00 94.88 93 LEU A CA 1
ATOM 754 C C . LEU A 1 93 ? 9.673 -5.278 13.108 1.00 94.88 93 LEU A C 1
ATOM 756 O O . LEU A 1 93 ? 10.045 -5.839 12.079 1.00 94.88 93 LEU A O 1
ATOM 760 N N . LEU A 1 94 ? 8.399 -4.994 13.363 1.00 95.94 94 LEU A N 1
ATOM 761 C CA . LEU A 1 94 ? 7.295 -5.389 12.502 1.00 95.94 94 LEU A CA 1
ATOM 762 C C . LEU A 1 94 ? 7.327 -4.644 11.156 1.00 95.94 94 LEU A C 1
ATOM 764 O O . LEU A 1 94 ? 7.198 -5.256 10.098 1.00 95.94 94 LEU A O 1
ATOM 768 N N . LEU A 1 95 ? 7.600 -3.336 11.168 1.00 97.12 95 LEU A N 1
ATOM 769 C CA . LEU A 1 95 ? 7.744 -2.545 9.940 1.00 97.12 95 LEU A CA 1
ATOM 770 C C . LEU A 1 95 ? 9.026 -2.894 9.166 1.00 97.12 95 LEU A C 1
ATOM 772 O O . LEU A 1 95 ? 9.026 -2.889 7.931 1.00 97.12 95 LEU A O 1
ATOM 776 N N . LYS A 1 96 ? 10.106 -3.262 9.870 1.00 96.94 96 LYS A N 1
ATOM 777 C CA . LYS A 1 96 ? 11.327 -3.802 9.252 1.00 96.94 96 LYS A CA 1
ATOM 778 C C . LYS A 1 96 ? 11.063 -5.135 8.553 1.00 96.94 96 LYS A C 1
ATOM 780 O O . LYS A 1 96 ? 11.556 -5.349 7.448 1.00 96.94 96 LYS A O 1
ATOM 785 N N . PHE A 1 97 ? 10.298 -6.021 9.190 1.00 96.19 97 PHE A N 1
ATOM 786 C CA . PHE A 1 97 ? 9.867 -7.286 8.601 1.00 96.19 97 PHE A CA 1
ATOM 787 C C . PHE A 1 97 ? 9.025 -7.040 7.343 1.00 96.19 97 PHE A C 1
ATOM 789 O O . PHE A 1 97 ? 9.381 -7.526 6.270 1.00 96.19 97 PHE A O 1
ATOM 796 N N . ALA A 1 98 ? 7.989 -6.200 7.433 1.00 97.00 98 ALA A N 1
ATOM 797 C CA . ALA A 1 98 ? 7.127 -5.875 6.295 1.00 97.00 98 ALA A CA 1
ATOM 798 C C . ALA A 1 98 ? 7.923 -5.309 5.105 1.00 97.00 98 ALA A C 1
ATOM 800 O O . ALA A 1 98 ? 7.734 -5.736 3.970 1.00 97.00 98 ALA A O 1
ATOM 801 N N . THR A 1 99 ? 8.899 -4.435 5.368 1.00 96.38 99 THR A N 1
ATOM 802 C CA . THR A 1 99 ? 9.802 -3.878 4.344 1.00 96.38 99 THR A CA 1
ATOM 803 C C . THR A 1 99 ? 10.564 -4.953 3.557 1.00 96.38 99 THR A C 1
ATOM 805 O O . THR A 1 99 ? 10.868 -4.761 2.382 1.00 96.38 99 THR A O 1
ATOM 808 N N . ARG A 1 100 ? 10.886 -6.088 4.186 1.00 95.12 100 ARG A N 1
ATOM 809 C CA . ARG A 1 100 ? 11.684 -7.165 3.581 1.00 95.12 100 ARG A CA 1
ATOM 810 C C . ARG A 1 100 ? 10.847 -8.238 2.906 1.00 95.12 100 ARG A C 1
ATOM 812 O O . ARG A 1 100 ? 11.318 -8.822 1.932 1.00 95.12 100 ARG A O 1
ATOM 819 N N . HIS A 1 101 ? 9.635 -8.477 3.395 1.00 95.00 101 HIS A N 1
ATOM 820 C CA . HIS A 1 101 ? 8.846 -9.650 3.014 1.00 95.00 101 HIS A CA 1
ATOM 821 C C . HIS A 1 101 ? 7.541 -9.329 2.288 1.00 95.00 101 HIS A C 1
ATOM 823 O O . HIS A 1 101 ? 7.028 -10.193 1.588 1.00 95.00 101 HIS A O 1
ATOM 829 N N . GLU A 1 102 ? 7.016 -8.108 2.391 1.00 96.94 102 GLU A N 1
ATOM 830 C CA . GLU A 1 102 ? 5.786 -7.760 1.682 1.00 96.94 102 GLU A CA 1
ATOM 831 C C . GLU A 1 102 ? 6.030 -7.708 0.173 1.00 96.94 102 GLU A C 1
ATOM 833 O O . GLU A 1 102 ? 7.058 -7.182 -0.269 1.00 96.94 102 GLU A O 1
ATOM 838 N N . THR A 1 103 ? 5.066 -8.215 -0.594 1.00 95.75 103 THR A N 1
ATOM 839 C CA . THR A 1 103 ? 5.100 -8.266 -2.059 1.00 95.75 103 THR A CA 1
ATOM 840 C C . THR A 1 103 ? 3.935 -7.528 -2.703 1.00 95.75 103 THR A C 1
ATOM 842 O O . THR A 1 103 ? 4.013 -7.233 -3.884 1.00 95.75 103 THR A O 1
ATOM 845 N N . SER A 1 104 ? 2.870 -7.178 -1.984 1.00 96.31 104 SER A N 1
ATOM 846 C CA . SER A 1 104 ? 1.753 -6.440 -2.570 1.00 96.31 104 SER A CA 1
ATOM 847 C C . SER A 1 104 ? 2.129 -4.990 -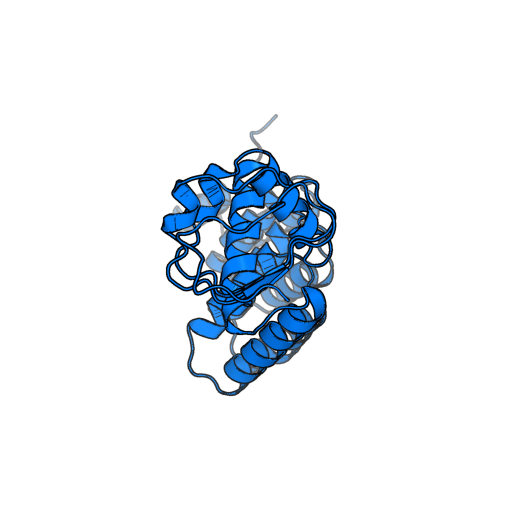2.869 1.00 96.31 104 SER A C 1
ATOM 849 O O . SER A 1 104 ? 2.595 -4.255 -1.990 1.00 96.31 104 SER A O 1
ATOM 851 N N . VAL A 1 105 ? 1.839 -4.544 -4.095 1.00 95.44 105 VAL A N 1
ATOM 852 C CA . VAL A 1 105 ? 2.070 -3.164 -4.544 1.00 95.44 105 VAL A CA 1
ATOM 853 C C . VAL A 1 105 ? 1.382 -2.154 -3.621 1.00 95.44 105 VAL A C 1
ATOM 855 O O . VAL A 1 105 ? 1.985 -1.142 -3.258 1.00 95.44 105 VAL A O 1
ATOM 858 N N . ILE A 1 106 ? 0.148 -2.433 -3.183 1.00 95.19 106 ILE A N 1
ATOM 859 C CA . ILE A 1 106 ? -0.632 -1.488 -2.372 1.00 95.19 106 ILE A CA 1
ATOM 860 C C . ILE A 1 106 ? -0.070 -1.329 -0.954 1.00 95.19 106 ILE A C 1
ATOM 862 O O . ILE A 1 106 ? -0.082 -0.229 -0.397 1.00 95.19 106 ILE A O 1
ATOM 866 N N . VAL A 1 107 ? 0.460 -2.409 -0.374 1.00 98.06 107 VAL A N 1
ATOM 867 C CA . VAL A 1 107 ? 1.057 -2.393 0.968 1.00 98.06 107 VAL A CA 1
ATOM 868 C C . VAL A 1 107 ? 2.446 -1.756 0.917 1.00 98.06 107 VAL A C 1
ATOM 870 O O . VAL A 1 107 ? 2.777 -0.921 1.757 1.00 98.06 107 VAL A O 1
ATOM 873 N N . ILE A 1 108 ? 3.240 -2.071 -0.108 1.00 97.81 108 ILE A N 1
ATOM 874 C CA . ILE A 1 108 ? 4.560 -1.466 -0.329 1.00 97.81 108 ILE A CA 1
ATOM 875 C C . ILE A 1 108 ? 4.449 0.040 -0.550 1.00 97.81 108 ILE A C 1
ATOM 877 O O . ILE A 1 108 ? 5.193 0.806 0.065 1.00 97.81 108 ILE A O 1
ATOM 881 N N . LYS A 1 109 ? 3.491 0.485 -1.373 1.00 95.56 109 LYS A N 1
ATOM 882 C CA . LYS A 1 109 ? 3.233 1.915 -1.562 1.00 95.56 109 LYS A CA 1
ATOM 883 C C . LYS A 1 109 ? 2.838 2.584 -0.248 1.00 95.56 109 LYS A C 1
ATOM 885 O O . LYS A 1 109 ? 3.349 3.654 0.072 1.00 95.56 109 LYS A O 1
ATOM 890 N N . GLN A 1 110 ? 1.993 1.925 0.548 1.00 97.69 110 GLN A N 1
ATOM 891 C CA . GLN A 1 110 ? 1.602 2.417 1.867 1.00 97.69 110 GLN A CA 1
ATOM 892 C C . GLN A 1 110 ? 2.800 2.566 2.817 1.00 97.69 110 GLN A C 1
ATOM 894 O O . GLN A 1 110 ? 2.859 3.564 3.532 1.00 97.69 110 GLN A O 1
ATOM 899 N N . LEU A 1 111 ? 3.744 1.618 2.823 1.00 98.25 111 LEU A N 1
ATOM 900 C CA . LEU A 1 111 ? 4.978 1.703 3.614 1.00 98.25 111 LEU A CA 1
ATOM 901 C C . LEU A 1 111 ? 5.834 2.903 3.194 1.00 98.25 111 LEU A C 1
ATOM 903 O O . LEU A 1 111 ? 6.195 3.713 4.046 1.00 98.25 111 LEU A O 1
ATOM 907 N N . LEU A 1 112 ? 6.112 3.055 1.893 1.00 97.00 112 LEU A N 1
ATOM 908 C CA . LEU A 1 112 ? 6.893 4.191 1.386 1.00 97.00 112 LEU A CA 1
ATOM 909 C C . LEU A 1 112 ? 6.241 5.531 1.734 1.00 97.00 112 LEU A C 1
ATOM 911 O O . LEU A 1 112 ? 6.926 6.434 2.208 1.00 97.00 112 LEU A O 1
ATOM 915 N N . ASP A 1 113 ? 4.922 5.645 1.565 1.00 95.50 113 ASP A N 1
ATOM 916 C CA . ASP A 1 113 ? 4.184 6.864 1.897 1.00 95.50 113 ASP A CA 1
ATOM 917 C C . ASP A 1 113 ? 4.265 7.215 3.377 1.00 95.50 113 ASP A C 1
ATOM 919 O O . ASP A 1 113 ? 4.345 8.391 3.718 1.00 95.50 113 ASP A O 1
ATOM 923 N N . LEU A 1 114 ? 4.244 6.220 4.265 1.00 97.50 114 LEU A N 1
ATOM 924 C CA . LEU A 1 114 ? 4.367 6.451 5.703 1.00 97.50 114 LEU A CA 1
ATOM 925 C C . LEU A 1 114 ? 5.789 6.860 6.079 1.00 97.50 114 LEU A C 1
ATOM 927 O O . LEU A 1 114 ? 5.965 7.831 6.811 1.00 97.50 114 LEU A O 1
ATOM 931 N N . PHE A 1 115 ? 6.803 6.188 5.532 1.00 97.00 115 PHE A N 1
ATOM 932 C CA . PHE A 1 115 ? 8.200 6.549 5.776 1.00 97.00 115 PHE A CA 1
ATOM 933 C C . PHE A 1 115 ? 8.547 7.934 5.220 1.00 97.00 115 PHE A C 1
ATOM 935 O O . PHE A 1 115 ? 9.338 8.643 5.826 1.00 97.00 115 PHE A O 1
ATOM 942 N N . ASN A 1 116 ? 7.909 8.368 4.129 1.00 94.06 116 ASN A N 1
ATOM 943 C CA . ASN A 1 116 ? 8.066 9.718 3.578 1.00 94.06 116 ASN A CA 1
ATOM 944 C C . ASN A 1 116 ? 7.463 10.832 4.458 1.00 94.06 116 ASN A C 1
ATOM 946 O O . ASN A 1 116 ? 7.747 12.001 4.214 1.00 94.06 116 ASN A O 1
ATOM 950 N N . ARG A 1 117 ? 6.626 10.509 5.454 1.00 95.12 117 ARG A N 1
ATOM 951 C CA . ARG A 1 117 ? 5.995 11.502 6.349 1.00 95.12 117 ARG A CA 1
ATOM 952 C C . ARG A 1 117 ? 6.858 11.877 7.553 1.00 95.12 117 ARG A C 1
ATOM 954 O O . ARG A 1 117 ? 6.396 12.612 8.422 1.00 95.12 117 ARG A O 1
ATOM 961 N N . THR A 1 118 ? 8.061 11.328 7.667 1.00 94.31 118 THR A N 1
ATOM 962 C CA . THR A 1 118 ? 8.911 11.493 8.844 1.00 94.31 118 THR A CA 1
ATOM 963 C C . THR A 1 118 ? 10.380 11.560 8.455 1.00 94.31 118 THR A C 1
ATOM 965 O O . THR A 1 118 ? 10.812 10.881 7.531 1.00 94.31 118 THR A O 1
ATOM 968 N N . ASP A 1 119 ? 11.155 12.333 9.214 1.00 94.06 119 ASP A N 1
ATOM 969 C CA . ASP A 1 119 ? 12.608 12.445 9.051 1.00 94.06 119 ASP A CA 1
ATOM 970 C C . ASP A 1 119 ? 13.391 11.445 9.926 1.00 94.06 119 ASP A C 1
ATOM 972 O O . ASP A 1 119 ? 14.607 11.563 10.090 1.00 94.06 119 ASP A O 1
ATOM 976 N N . ASP A 1 120 ? 12.726 10.439 10.508 1.00 95.81 120 ASP A N 1
ATOM 977 C CA . ASP A 1 120 ? 13.394 9.439 11.346 1.00 95.81 120 ASP A CA 1
ATOM 978 C C . ASP A 1 120 ? 14.446 8.647 10.551 1.00 95.81 120 ASP A C 1
ATOM 980 O O . ASP A 1 120 ? 14.156 8.022 9.527 1.00 95.81 120 ASP A O 1
ATOM 984 N N . SER A 1 121 ? 15.681 8.624 11.056 1.00 96.00 121 SER A N 1
ATOM 985 C CA . SER A 1 121 ? 16.821 7.978 10.395 1.00 96.00 121 SER A CA 1
ATOM 986 C C . SER A 1 121 ? 16.604 6.491 10.101 1.00 96.00 121 SER A C 1
ATOM 988 O O . SER A 1 121 ? 17.109 5.979 9.101 1.00 96.00 121 SER A O 1
ATOM 990 N N . HIS A 1 122 ? 15.822 5.792 10.924 1.00 95.25 122 HIS A N 1
ATOM 991 C CA . HIS A 1 122 ? 15.547 4.380 10.720 1.00 95.25 122 HIS A CA 1
ATOM 992 C C . HIS A 1 122 ? 14.494 4.148 9.638 1.00 95.25 122 HIS A C 1
ATOM 994 O O . HIS A 1 122 ? 14.644 3.242 8.823 1.00 95.25 122 HIS A O 1
ATOM 1000 N N . PHE A 1 123 ? 13.439 4.963 9.603 1.00 96.56 123 PHE A N 1
ATOM 1001 C CA . PHE A 1 123 ? 12.439 4.871 8.541 1.00 96.56 123 PHE A CA 1
ATOM 1002 C C . PHE A 1 123 ? 13.007 5.344 7.199 1.00 96.56 123 PHE A C 1
ATOM 1004 O O . PHE A 1 123 ? 12.690 4.760 6.164 1.00 96.56 123 PHE A O 1
ATOM 1011 N N . ASN A 1 124 ? 13.955 6.284 7.215 1.00 96.19 124 ASN A N 1
ATOM 1012 C CA . ASN A 1 124 ? 14.768 6.623 6.049 1.00 96.19 124 ASN A CA 1
ATOM 1013 C C . ASN A 1 124 ? 15.618 5.438 5.560 1.00 96.19 124 ASN A C 1
ATOM 1015 O O . ASN A 1 124 ? 15.706 5.198 4.353 1.00 96.19 124 ASN A O 1
ATOM 1019 N N . LEU A 1 125 ? 16.191 4.651 6.479 1.00 96.56 125 LEU A N 1
ATOM 1020 C CA . LEU A 1 125 ? 16.878 3.406 6.133 1.00 96.56 125 LEU A CA 1
ATOM 1021 C C . LEU A 1 125 ? 15.911 2.380 5.521 1.00 96.56 125 LEU A C 1
ATOM 1023 O O . LEU A 1 125 ? 16.214 1.827 4.468 1.00 96.56 125 LEU A O 1
ATOM 1027 N N . PHE A 1 126 ? 14.733 2.172 6.116 1.00 97.38 126 PHE A N 1
ATOM 1028 C CA . PHE A 1 126 ? 13.731 1.242 5.578 1.00 97.38 126 PHE A CA 1
ATOM 1029 C C . PHE A 1 126 ? 13.253 1.659 4.190 1.00 97.38 126 PHE A C 1
ATOM 1031 O O . PHE A 1 126 ? 13.170 0.824 3.297 1.00 97.38 126 PHE A O 1
ATOM 1038 N N . LYS A 1 127 ? 13.005 2.955 3.976 1.00 95.94 127 LYS A N 1
ATOM 1039 C CA . LYS A 1 127 ? 12.683 3.520 2.661 1.00 95.94 127 LYS A CA 1
ATOM 1040 C C . LYS A 1 127 ? 13.768 3.195 1.638 1.00 95.94 127 LYS A C 1
ATOM 1042 O O . LYS A 1 127 ? 13.443 2.757 0.538 1.00 95.94 127 LYS A O 1
ATOM 1047 N N . ARG A 1 128 ? 15.043 3.401 1.980 1.00 95.62 128 ARG A N 1
ATOM 1048 C CA . ARG A 1 128 ? 16.166 3.103 1.081 1.00 95.62 128 ARG A CA 1
ATOM 1049 C C . ARG A 1 128 ? 16.244 1.614 0.752 1.00 95.62 128 ARG A C 1
ATOM 1051 O O . ARG A 1 128 ? 16.360 1.268 -0.418 1.00 95.62 128 ARG A O 1
ATOM 1058 N N . ASP A 1 129 ? 16.151 0.755 1.762 1.00 96.00 129 ASP A N 1
ATOM 1059 C CA . ASP A 1 129 ? 16.201 -0.699 1.587 1.00 96.00 129 ASP A CA 1
ATOM 1060 C C . ASP A 1 129 ? 15.024 -1.192 0.728 1.00 96.00 129 ASP A C 1
ATOM 1062 O O . ASP A 1 129 ? 15.208 -2.013 -0.170 1.00 96.00 129 ASP A O 1
ATOM 1066 N N . LEU A 1 130 ? 13.827 -0.63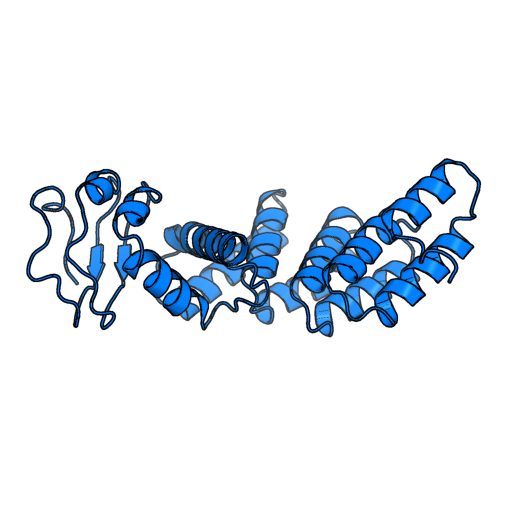7 0.948 1.00 96.25 130 LEU A N 1
ATOM 1067 C CA . LEU A 1 130 ? 12.635 -0.938 0.160 1.00 96.25 130 LEU A CA 1
ATOM 1068 C C . LEU A 1 130 ? 12.800 -0.514 -1.300 1.00 96.25 130 LEU A C 1
ATOM 1070 O O . LEU A 1 130 ? 12.514 -1.310 -2.189 1.00 96.25 130 LEU A O 1
ATOM 1074 N N . LYS A 1 131 ? 13.279 0.712 -1.556 1.00 94.62 131 LYS A N 1
ATOM 1075 C CA . LYS A 1 131 ? 13.525 1.203 -2.922 1.00 94.62 131 LYS A CA 1
ATOM 1076 C C . LYS A 1 131 ? 14.552 0.346 -3.645 1.00 94.62 131 LYS A C 1
ATOM 1078 O O . LYS A 1 131 ? 14.255 -0.125 -4.734 1.00 94.62 131 LYS A O 1
ATOM 1083 N N . LYS A 1 132 ? 15.674 0.037 -2.994 1.00 95.06 132 LYS A N 1
ATOM 1084 C CA . LYS A 1 132 ? 16.707 -0.831 -3.563 1.00 95.06 132 LYS A CA 1
ATOM 1085 C C . LYS A 1 132 ? 16.165 -2.219 -3.919 1.00 95.06 132 LYS A C 1
ATOM 1087 O O . LYS A 1 132 ? 16.425 -2.722 -5.004 1.00 95.06 132 LYS A O 1
ATOM 1092 N N . ARG A 1 133 ? 15.352 -2.819 -3.044 1.00 95.19 133 ARG A N 1
ATOM 1093 C CA . ARG A 1 133 ? 14.692 -4.100 -3.340 1.00 95.19 133 ARG A CA 1
ATOM 1094 C C . ARG A 1 133 ? 13.795 -4.002 -4.577 1.00 95.19 133 ARG A C 1
ATOM 1096 O O . ARG A 1 133 ? 13.758 -4.924 -5.377 1.00 95.19 133 ARG A O 1
ATOM 1103 N N . LEU A 1 134 ? 13.059 -2.903 -4.733 1.00 92.94 134 LEU A N 1
ATOM 1104 C CA . LEU A 1 134 ? 12.174 -2.698 -5.884 1.00 92.94 134 LEU A CA 1
ATOM 1105 C C . LEU A 1 134 ? 12.959 -2.434 -7.173 1.00 92.94 134 LEU A C 1
ATOM 1107 O O . LEU A 1 134 ? 12.556 -2.933 -8.217 1.00 92.94 134 LEU A O 1
ATOM 1111 N N . GLU A 1 135 ? 14.083 -1.719 -7.100 1.00 88.50 135 GLU A N 1
ATOM 1112 C CA . GLU A 1 135 ? 15.033 -1.579 -8.212 1.00 88.50 135 GLU A CA 1
ATOM 1113 C C . GLU A 1 135 ? 15.500 -2.949 -8.707 1.00 88.50 135 GLU A C 1
ATOM 1115 O O . GLU A 1 135 ? 15.456 -3.210 -9.904 1.00 88.50 135 GLU A O 1
ATOM 1120 N N . GLU A 1 136 ? 15.871 -3.844 -7.789 1.00 90.25 136 GLU A N 1
ATOM 1121 C CA . GLU A 1 136 ? 16.309 -5.206 -8.110 1.00 90.25 136 GLU A CA 1
ATOM 1122 C C . GLU A 1 136 ? 15.169 -6.070 -8.678 1.00 90.25 136 GLU A C 1
ATOM 1124 O O . GLU A 1 136 ? 15.372 -6.788 -9.653 1.00 90.25 136 GLU A O 1
ATOM 1129 N N . VAL A 1 137 ? 13.962 -5.995 -8.102 1.00 89.25 137 VAL A N 1
ATOM 1130 C CA . VAL A 1 137 ? 12.798 -6.787 -8.550 1.00 89.25 137 VAL A CA 1
ATOM 1131 C C . VAL A 1 137 ? 12.326 -6.372 -9.943 1.00 89.25 137 VAL A C 1
ATOM 1133 O O . VAL A 1 137 ? 12.017 -7.233 -10.765 1.00 89.25 137 VAL A O 1
ATOM 1136 N N . TYR A 1 138 ? 12.254 -5.068 -10.209 1.00 80.50 138 TYR A N 1
ATOM 1137 C CA . TYR A 1 138 ? 11.788 -4.545 -11.495 1.00 80.50 138 TYR A CA 1
ATOM 1138 C C . TYR A 1 138 ? 12.904 -4.362 -12.527 1.00 80.50 138 TYR A C 1
ATOM 1140 O O . TYR A 1 138 ? 12.602 -4.161 -13.703 1.00 80.50 138 TYR A O 1
ATOM 1148 N N . ASP A 1 139 ? 14.168 -4.427 -12.105 1.00 78.62 139 ASP A N 1
ATOM 1149 C CA . ASP A 1 139 ? 15.345 -4.105 -12.918 1.00 78.62 139 ASP A CA 1
ATOM 1150 C C . ASP A 1 139 ? 15.267 -2.669 -13.495 1.00 78.62 139 ASP A C 1
ATOM 1152 O O . ASP A 1 139 ? 15.312 -2.442 -14.713 1.00 78.62 139 ASP A O 1
ATOM 1156 N N . ILE A 1 140 ? 15.086 -1.701 -12.581 1.00 75.06 140 ILE A N 1
ATOM 1157 C CA . ILE A 1 140 ? 14.916 -0.254 -12.837 1.00 75.06 140 ILE A CA 1
ATOM 1158 C C . ILE A 1 140 ? 15.837 0.605 -11.961 1.00 75.06 140 ILE A C 1
ATOM 1160 O O . ILE A 1 140 ? 16.476 0.106 -11.039 1.00 75.06 140 ILE A O 1
ATOM 1164 N N . ILE A 1 141 ? 15.861 1.920 -12.204 1.00 77.88 141 ILE A N 1
ATOM 1165 C CA . ILE A 1 141 ? 16.579 2.878 -11.345 1.00 77.88 141 ILE A CA 1
ATOM 1166 C C . ILE A 1 141 ? 15.689 3.436 -10.218 1.00 77.88 141 ILE A C 1
ATOM 1168 O O . ILE A 1 141 ? 14.463 3.464 -10.325 1.00 77.88 141 ILE A O 1
ATOM 1172 N N . ALA A 1 142 ? 16.314 3.952 -9.153 1.00 74.38 142 ALA A N 1
ATOM 1173 C CA . ALA A 1 142 ? 15.646 4.468 -7.950 1.00 74.38 142 ALA A CA 1
ATOM 1174 C C . ALA A 1 142 ? 14.519 5.485 -8.211 1.00 74.38 142 ALA A C 1
ATOM 1176 O O . ALA A 1 142 ? 13.477 5.454 -7.546 1.00 74.38 142 ALA A O 1
ATOM 1177 N N . ASP A 1 143 ? 14.719 6.378 -9.184 1.00 70.12 143 ASP A N 1
ATOM 1178 C CA . ASP A 1 143 ? 13.767 7.439 -9.535 1.00 70.12 143 ASP A CA 1
ATOM 1179 C C . ASP A 1 143 ? 12.446 6.889 -10.106 1.00 70.12 143 ASP A C 1
ATOM 1181 O O . ASP A 1 143 ? 11.429 7.582 -10.120 1.00 70.12 143 ASP A O 1
ATOM 1185 N N . GLU A 1 144 ? 12.424 5.621 -10.524 1.00 70.31 144 GLU A N 1
ATOM 1186 C CA . GLU A 1 144 ? 11.288 4.987 -11.203 1.00 70.31 144 GLU A CA 1
ATOM 1187 C C . GLU A 1 144 ? 10.410 4.168 -10.273 1.00 70.31 144 GLU A C 1
ATOM 1189 O O . GLU A 1 144 ? 9.268 3.856 -10.612 1.00 70.31 144 GLU A O 1
ATOM 1194 N N . VAL A 1 145 ? 10.909 3.862 -9.077 1.00 83.25 145 VAL A N 1
ATOM 1195 C CA . VAL A 1 145 ? 10.193 3.045 -8.097 1.00 83.25 145 VAL A CA 1
ATOM 1196 C C . VAL A 1 145 ? 8.829 3.655 -7.776 1.00 83.25 145 VAL A C 1
ATOM 1198 O O . VAL A 1 145 ? 7.815 2.960 -7.786 1.00 83.25 145 VAL A O 1
ATOM 1201 N N . GLU A 1 146 ? 8.784 4.968 -7.537 1.00 79.50 146 GLU A N 1
ATOM 1202 C CA . GLU A 1 146 ? 7.531 5.674 -7.233 1.00 79.50 146 GLU A CA 1
ATOM 1203 C C . GLU A 1 146 ? 6.557 5.622 -8.411 1.00 79.50 146 GLU A C 1
ATOM 1205 O O . GLU A 1 146 ? 5.356 5.421 -8.229 1.00 79.50 146 GLU A O 1
ATOM 1210 N N . LEU A 1 147 ? 7.076 5.783 -9.629 1.00 73.56 147 LEU A N 1
ATOM 1211 C CA . LEU A 1 147 ? 6.272 5.776 -10.840 1.00 73.56 147 LEU A CA 1
ATOM 1212 C C . LEU A 1 147 ? 5.623 4.408 -11.070 1.00 73.56 147 LEU A C 1
ATOM 1214 O O . LEU A 1 147 ? 4.417 4.346 -11.309 1.00 73.56 147 LEU A O 1
ATOM 1218 N N . LEU A 1 148 ? 6.392 3.322 -10.949 1.00 79.31 148 LEU A N 1
ATOM 1219 C CA . LEU A 1 148 ? 5.868 1.966 -11.118 1.00 79.31 148 LEU A CA 1
ATOM 1220 C C . LEU A 1 148 ? 4.856 1.585 -10.056 1.00 79.31 148 LEU A C 1
ATOM 1222 O O . LEU A 1 148 ? 3.828 0.994 -10.385 1.00 79.31 148 LEU A O 1
ATOM 1226 N N . LEU A 1 149 ? 5.100 1.952 -8.800 1.00 87.50 149 LEU A N 1
ATOM 1227 C CA . LEU A 1 149 ? 4.114 1.706 -7.759 1.00 87.50 149 LEU A CA 1
ATOM 1228 C C . LEU A 1 149 ? 2.819 2.464 -8.050 1.00 87.50 149 LEU A C 1
ATOM 1230 O O . LEU A 1 149 ? 1.759 1.854 -7.990 1.00 87.50 149 LEU A O 1
ATOM 1234 N N . ASN A 1 150 ? 2.882 3.743 -8.435 1.00 78.19 150 ASN A N 1
ATOM 1235 C CA . ASN A 1 150 ? 1.688 4.521 -8.785 1.00 78.19 150 ASN A CA 1
ATOM 1236 C C . ASN A 1 150 ? 0.917 3.920 -9.971 1.00 78.19 150 ASN A C 1
ATOM 1238 O O . ASN A 1 150 ? -0.310 3.864 -9.937 1.00 78.19 150 ASN A O 1
ATOM 1242 N N . LEU A 1 151 ? 1.616 3.426 -10.995 1.00 76.81 151 LEU A N 1
ATOM 1243 C CA . LEU A 1 151 ? 0.993 2.699 -12.104 1.00 76.81 151 LEU A CA 1
ATOM 1244 C C . LEU A 1 151 ? 0.319 1.406 -11.652 1.00 76.81 151 LEU A C 1
ATOM 1246 O O . LEU A 1 151 ? -0.785 1.101 -12.096 1.00 76.81 151 LEU A O 1
ATOM 1250 N N . GLY A 1 152 ? 0.963 0.658 -10.758 1.00 84.56 152 GLY A N 1
ATOM 1251 C CA . GLY A 1 152 ? 0.373 -0.536 -10.167 1.00 84.56 152 GLY A CA 1
ATOM 1252 C C . GLY A 1 152 ? -0.880 -0.210 -9.350 1.00 84.56 152 GLY A C 1
ATOM 1253 O O . GLY A 1 152 ? -1.881 -0.905 -9.489 1.00 84.56 152 GLY A O 1
ATOM 1254 N N . ILE A 1 153 ? -0.881 0.885 -8.578 1.00 81.94 153 ILE A N 1
ATOM 1255 C CA . ILE A 1 153 ? -2.085 1.383 -7.889 1.00 81.94 153 ILE A CA 1
ATOM 1256 C C . ILE A 1 153 ? -3.200 1.698 -8.891 1.00 81.94 153 ILE A C 1
ATOM 1258 O O . ILE A 1 153 ? -4.325 1.241 -8.707 1.00 81.94 153 ILE A O 1
ATOM 1262 N N . LEU A 1 154 ? -2.892 2.412 -9.976 1.00 72.69 154 LEU A N 1
ATOM 1263 C CA . LEU A 1 154 ? -3.878 2.744 -11.005 1.00 72.69 154 LEU A CA 1
ATOM 1264 C C . LEU A 1 154 ? -4.458 1.484 -11.670 1.00 72.69 154 LEU A C 1
ATOM 1266 O O . LEU A 1 154 ? -5.666 1.398 -11.893 1.00 72.69 154 LEU A O 1
ATOM 1270 N N . TYR A 1 155 ? -3.613 0.486 -11.957 1.00 79.81 155 TYR A N 1
ATOM 1271 C CA . TYR A 1 155 ? -4.068 -0.808 -12.465 1.00 79.81 155 TYR A CA 1
ATOM 1272 C C . TYR A 1 155 ? -5.036 -1.474 -11.480 1.00 79.81 155 TYR A C 1
ATOM 1274 O O . TYR A 1 155 ? -6.100 -1.928 -11.899 1.00 79.81 155 TYR A O 1
ATOM 1282 N N . ILE A 1 156 ? -4.693 -1.522 -10.187 1.00 82.94 156 ILE A N 1
ATOM 1283 C CA . ILE A 1 156 ? -5.541 -2.099 -9.131 1.00 82.94 156 ILE A CA 1
ATOM 1284 C C . ILE A 1 156 ? -6.908 -1.403 -9.100 1.00 82.94 156 ILE A C 1
ATOM 1286 O O . ILE A 1 156 ? -7.939 -2.067 -9.061 1.00 82.94 156 ILE A O 1
ATOM 1290 N N . GLU A 1 157 ? -6.937 -0.071 -9.163 1.00 76.12 157 GLU A N 1
ATOM 1291 C CA . GLU A 1 157 ? -8.180 0.708 -9.141 1.00 76.12 157 GLU A CA 1
ATOM 1292 C C . GLU A 1 157 ? -9.063 0.436 -10.365 1.00 76.12 157 GLU A C 1
ATOM 1294 O O . GLU A 1 157 ? -10.273 0.246 -10.228 1.00 76.12 157 GLU A O 1
ATOM 1299 N N . PHE A 1 158 ? -8.464 0.369 -11.557 1.00 70.69 158 PHE A N 1
ATOM 1300 C CA . PHE A 1 158 ? -9.191 0.111 -12.800 1.00 70.69 158 PHE A CA 1
ATOM 1301 C C . PHE A 1 158 ? -9.710 -1.331 -12.888 1.00 70.69 158 PHE A C 1
ATOM 1303 O O . PHE A 1 158 ? -10.856 -1.567 -13.271 1.00 70.69 158 PHE A O 1
ATOM 1310 N N . SER A 1 159 ? -8.864 -2.300 -12.534 1.00 79.25 159 SER A N 1
ATOM 1311 C CA . SER A 1 159 ? -9.188 -3.731 -12.591 1.00 79.25 159 SER A CA 1
ATOM 1312 C C . SER A 1 159 ? -10.053 -4.201 -11.423 1.00 79.25 159 SER A C 1
ATOM 1314 O O . SER A 1 159 ? -10.708 -5.236 -11.537 1.00 79.25 159 SER A O 1
ATOM 1316 N N . LYS A 1 160 ? -10.060 -3.454 -10.311 1.00 80.62 160 LYS A N 1
ATOM 1317 C CA . LYS A 1 160 ? -10.597 -3.876 -9.009 1.00 80.62 160 LYS A CA 1
ATOM 1318 C C . LYS A 1 160 ? -9.917 -5.150 -8.463 1.00 80.62 160 LYS A C 1
ATOM 1320 O O . LYS A 1 160 ? -10.503 -5.846 -7.639 1.00 80.62 160 LYS A O 1
ATOM 1325 N N . GLU A 1 161 ? -8.687 -5.440 -8.905 1.00 83.81 161 GLU A N 1
ATOM 1326 C CA . GLU A 1 161 ? -7.839 -6.571 -8.484 1.00 83.81 161 GLU A CA 1
ATOM 1327 C C . GLU A 1 161 ? -6.819 -6.072 -7.445 1.00 83.81 161 GLU A C 1
ATOM 1329 O O . GLU A 1 161 ? -5.804 -5.483 -7.805 1.00 83.81 161 GLU A O 1
ATOM 1334 N N . PHE A 1 162 ? -7.078 -6.266 -6.146 1.00 84.00 162 PHE A N 1
ATOM 1335 C CA . PHE A 1 162 ? -6.241 -5.707 -5.065 1.00 84.00 162 PHE A CA 1
ATOM 1336 C C . PHE A 1 162 ? -5.012 -6.552 -4.689 1.00 84.00 162 PHE A C 1
ATOM 1338 O O . PHE A 1 162 ? -4.187 -6.098 -3.894 1.00 84.00 162 PHE A O 1
ATOM 1345 N N . ASP A 1 163 ? -4.847 -7.726 -5.299 1.00 85.94 163 ASP A N 1
ATOM 1346 C CA . ASP A 1 163 ? -3.775 -8.686 -4.999 1.00 85.94 163 ASP A CA 1
ATOM 1347 C C . ASP A 1 163 ? -2.595 -8.616 -5.979 1.00 85.94 163 ASP A C 1
ATOM 1349 O O . ASP A 1 163 ? -1.851 -9.578 -6.155 1.00 85.94 163 ASP A O 1
ATOM 1353 N N . LEU A 1 164 ? -2.389 -7.457 -6.613 1.00 89.50 164 LEU A N 1
ATOM 1354 C CA . LEU A 1 164 ? -1.249 -7.248 -7.499 1.00 89.50 164 LEU A CA 1
ATOM 1355 C C . LEU A 1 164 ? 0.069 -7.249 -6.709 1.00 89.50 164 LEU A C 1
ATOM 1357 O O . LEU A 1 164 ? 0.364 -6.313 -5.952 1.00 89.50 164 LEU A O 1
ATOM 1361 N N . ASP A 1 165 ? 0.874 -8.290 -6.904 1.00 93.00 165 ASP A N 1
ATOM 1362 C CA . ASP A 1 165 ? 2.206 -8.413 -6.322 1.00 93.00 165 ASP A CA 1
ATOM 1363 C C . ASP A 1 165 ? 3.288 -7.757 -7.199 1.00 93.00 165 ASP A C 1
ATOM 1365 O O . ASP A 1 165 ? 3.125 -7.569 -8.405 1.00 93.00 165 ASP A O 1
ATOM 1369 N N . ILE A 1 166 ? 4.418 -7.398 -6.593 1.00 91.00 166 ILE A N 1
ATOM 1370 C CA . ILE A 1 166 ? 5.512 -6.684 -7.257 1.00 91.00 166 ILE A CA 1
ATOM 1371 C C . ILE A 1 166 ? 6.197 -7.484 -8.363 1.00 91.00 166 ILE A C 1
ATOM 1373 O O . ILE A 1 166 ? 6.712 -6.872 -9.289 1.00 91.00 166 ILE A O 1
ATOM 1377 N N . TYR A 1 167 ? 6.205 -8.815 -8.317 1.00 89.81 167 TYR A N 1
ATOM 1378 C CA . TYR A 1 167 ? 6.854 -9.620 -9.352 1.00 89.81 167 TYR A CA 1
ATOM 1379 C C . TYR A 1 167 ? 5.995 -9.692 -10.616 1.00 89.81 167 TYR A C 1
ATOM 1381 O O . TYR A 1 167 ? 6.520 -9.660 -11.729 1.00 89.81 167 TYR A O 1
ATOM 1389 N N . SER A 1 168 ? 4.670 -9.750 -10.460 1.00 87.38 168 SER A N 1
ATOM 1390 C CA . SER A 1 168 ? 3.731 -9.783 -11.586 1.00 87.38 168 SER A CA 1
ATOM 1391 C C . SER A 1 168 ? 3.306 -8.395 -12.083 1.00 87.38 168 SER A C 1
ATOM 1393 O O . SER A 1 168 ? 2.834 -8.267 -13.220 1.00 87.38 168 SER A O 1
ATOM 1395 N N . SER A 1 169 ? 3.494 -7.340 -11.279 1.00 85.25 169 SER A N 1
ATOM 1396 C CA . SER A 1 169 ? 2.950 -6.012 -11.589 1.00 85.25 169 SER A CA 1
ATOM 1397 C C . SER A 1 169 ? 3.486 -5.414 -12.884 1.00 85.25 169 SER A C 1
ATOM 1399 O O . SER A 1 169 ? 2.702 -4.841 -13.640 1.00 85.25 169 SER A O 1
ATOM 1401 N N . TRP A 1 170 ? 4.774 -5.601 -13.196 1.00 78.62 170 TRP A N 1
ATOM 1402 C CA . TRP A 1 170 ? 5.363 -5.072 -14.426 1.00 78.62 170 TRP A CA 1
ATOM 1403 C C . TRP A 1 170 ? 4.619 -5.599 -15.655 1.00 78.62 170 TRP A C 1
ATOM 1405 O O . TRP A 1 170 ? 4.183 -4.829 -16.510 1.00 78.62 170 TRP A O 1
ATOM 1415 N N . PHE A 1 171 ? 4.394 -6.913 -15.708 1.00 81.06 171 PHE A N 1
ATOM 1416 C CA . PHE A 1 171 ? 3.660 -7.550 -16.797 1.00 81.06 171 PHE A CA 1
ATOM 1417 C C . PHE A 1 171 ? 2.234 -6.992 -16.927 1.00 81.06 171 PHE A C 1
ATOM 1419 O O . PHE A 1 171 ? 1.804 -6.640 -18.025 1.00 81.06 171 PHE A O 1
ATOM 1426 N N . LYS A 1 172 ? 1.513 -6.857 -15.807 1.00 83.62 172 LYS A N 1
ATOM 1427 C CA . LYS A 1 172 ? 0.131 -6.349 -15.779 1.00 83.62 172 LYS A CA 1
ATOM 1428 C C . LYS A 1 172 ? 0.043 -4.876 -16.203 1.00 83.62 172 LYS A C 1
ATOM 1430 O O . LYS A 1 172 ? -0.841 -4.517 -16.982 1.00 83.62 172 LYS A O 1
ATOM 1435 N N . ILE A 1 173 ? 0.986 -4.042 -15.760 1.00 75.56 173 ILE A N 1
ATOM 1436 C CA . ILE A 1 173 ? 1.119 -2.640 -16.183 1.00 75.56 173 ILE A CA 1
ATOM 1437 C C . ILE A 1 173 ? 1.389 -2.570 -17.690 1.00 75.56 173 ILE A C 1
ATOM 1439 O O . ILE A 1 173 ? 0.751 -1.787 -18.395 1.00 75.56 173 ILE A O 1
ATOM 1443 N N . MET A 1 174 ? 2.281 -3.414 -18.214 1.00 72.62 174 MET A N 1
ATOM 1444 C CA . MET A 1 174 ? 2.573 -3.430 -19.646 1.00 72.62 174 MET A CA 1
ATOM 1445 C C . MET A 1 174 ? 1.379 -3.885 -20.493 1.00 72.62 174 MET A C 1
ATOM 1447 O O . MET A 1 174 ? 1.123 -3.295 -21.542 1.00 72.62 174 MET A O 1
ATOM 1451 N N . GLU A 1 175 ? 0.608 -4.875 -20.039 1.00 74.00 175 GLU A N 1
ATOM 1452 C CA . GLU A 1 175 ? -0.638 -5.279 -20.705 1.00 74.00 175 GLU A CA 1
ATOM 1453 C C . GLU A 1 175 ? -1.688 -4.154 -20.706 1.00 74.00 175 GLU A C 1
ATOM 1455 O O . GLU A 1 175 ? -2.401 -3.977 -21.698 1.00 74.00 175 GLU A O 1
ATOM 1460 N N . LEU A 1 176 ? -1.764 -3.346 -19.641 1.00 69.00 176 LEU A N 1
ATOM 1461 C CA . LEU A 1 176 ? -2.623 -2.158 -19.611 1.00 69.00 176 LEU A CA 1
ATOM 1462 C C . LEU A 1 176 ? -2.170 -1.114 -20.642 1.00 69.00 176 LEU A C 1
ATOM 1464 O O . LEU A 1 176 ? -2.983 -0.641 -21.437 1.00 69.00 176 LEU A O 1
ATOM 1468 N N . LEU A 1 177 ? -0.873 -0.797 -20.670 1.00 66.56 177 LEU A N 1
ATOM 1469 C CA . LEU A 1 177 ? -0.296 0.163 -21.618 1.00 66.56 177 LEU A CA 1
ATOM 1470 C C . LEU A 1 177 ? -0.439 -0.297 -23.075 1.00 66.56 177 LEU A C 1
ATOM 1472 O O . LEU A 1 177 ? -0.647 0.522 -23.962 1.00 66.56 177 LEU A O 1
ATOM 1476 N N . LYS A 1 178 ? -0.403 -1.606 -23.337 1.00 68.00 178 LYS A N 1
ATOM 1477 C CA . LYS A 1 178 ? -0.678 -2.180 -24.661 1.00 68.00 178 LYS A CA 1
ATOM 1478 C C . LYS A 1 178 ? -2.112 -1.922 -25.130 1.00 68.00 178 LYS A C 1
ATOM 1480 O O . LYS A 1 178 ? -2.327 -1.675 -26.315 1.00 68.00 178 LYS A O 1
ATOM 1485 N N . LYS A 1 179 ? -3.094 -2.006 -24.225 1.00 67.12 179 LYS A N 1
ATOM 1486 C CA . LYS A 1 179 ? -4.512 -1.745 -24.539 1.00 67.12 179 LYS A CA 1
ATOM 1487 C C . LYS A 1 179 ? -4.800 -0.259 -24.727 1.00 67.12 179 LYS A C 1
ATOM 1489 O O . LYS A 1 179 ? -5.672 0.084 -25.519 1.00 67.12 179 LYS A O 1
ATOM 1494 N N . PHE A 1 180 ? -4.051 0.599 -24.037 1.00 65.06 180 PHE A N 1
ATOM 1495 C CA . PHE A 1 180 ? -4.222 2.048 -24.077 1.00 65.06 180 PHE A CA 1
ATOM 1496 C C . PHE A 1 180 ? -2.867 2.753 -24.260 1.00 65.06 180 PHE A C 1
ATOM 1498 O O . PHE A 1 180 ? -2.352 3.344 -23.308 1.00 65.06 180 PHE A O 1
ATOM 1505 N N . PRO A 1 181 ? -2.276 2.710 -25.471 1.00 62.34 181 PRO A N 1
ATOM 1506 C CA . PRO A 1 181 ? -0.949 3.275 -25.742 1.00 62.34 181 PRO A CA 1
ATOM 1507 C C . PRO A 1 181 ? -0.879 4.772 -25.442 1.00 62.34 181 PRO A C 1
ATOM 1509 O O . PRO A 1 181 ? 0.152 5.272 -24.992 1.00 62.34 181 PRO A O 1
ATOM 1512 N N . ASP A 1 182 ? -2.010 5.463 -25.620 1.00 64.19 182 ASP A N 1
ATOM 1513 C CA . ASP A 1 182 ? -2.153 6.887 -25.338 1.00 64.19 182 ASP A CA 1
ATOM 1514 C C . ASP A 1 182 ? -1.899 7.233 -23.860 1.00 64.19 182 ASP A C 1
ATOM 1516 O O . ASP A 1 182 ? -1.492 8.353 -23.547 1.00 64.19 182 ASP A O 1
ATOM 1520 N N . ASN A 1 183 ? -2.048 6.274 -22.943 1.00 64.06 183 ASN A N 1
ATOM 1521 C CA . ASN A 1 183 ? -1.904 6.509 -21.508 1.00 64.06 183 ASN A CA 1
ATOM 1522 C C . ASN A 1 183 ? -0.448 6.553 -21.037 1.00 64.06 183 ASN A C 1
ATOM 1524 O O . ASN A 1 183 ? -0.198 6.986 -19.913 1.00 64.06 183 ASN A O 1
ATOM 1528 N N . ILE A 1 184 ? 0.531 6.162 -21.863 1.00 64.25 184 ILE A N 1
ATOM 1529 C CA . ILE A 1 184 ? 1.940 6.268 -21.459 1.00 64.25 184 ILE A CA 1
ATOM 1530 C C . ILE A 1 184 ? 2.348 7.728 -21.236 1.00 64.25 184 ILE A C 1
ATOM 1532 O O . ILE A 1 184 ? 3.165 8.017 -20.368 1.00 64.25 184 ILE A O 1
ATOM 1536 N N . GLY A 1 185 ? 1.698 8.657 -21.944 1.00 59.19 185 GLY A N 1
ATOM 1537 C CA . GLY A 1 185 ? 1.863 10.094 -21.759 1.00 59.19 185 GLY A CA 1
ATOM 1538 C C . GLY A 1 185 ? 1.380 10.634 -20.404 1.00 59.19 185 GLY A C 1
ATOM 1539 O O . GLY A 1 185 ? 1.651 11.785 -20.064 1.00 59.19 185 GLY A O 1
ATOM 1540 N N . LEU A 1 186 ? 0.708 9.821 -19.585 1.00 58.44 186 LEU A N 1
ATOM 1541 C CA . LEU A 1 186 ? 0.334 10.186 -18.213 1.00 58.44 186 LEU A CA 1
ATOM 1542 C C . LEU A 1 186 ? 1.519 10.118 -17.235 1.00 58.44 186 LEU A C 1
ATOM 1544 O O . LEU A 1 186 ? 1.371 10.440 -16.058 1.00 58.44 186 LEU A O 1
ATOM 1548 N N . LEU A 1 187 ? 2.701 9.717 -17.714 1.00 61.28 187 LEU A N 1
ATOM 1549 C CA . LEU A 1 187 ? 3.903 9.501 -16.914 1.00 61.28 187 LEU A CA 1
ATOM 1550 C C . LEU A 1 187 ? 5.006 10.513 -17.259 1.00 61.28 187 LEU A C 1
ATOM 1552 O O . LEU A 1 187 ? 6.118 10.098 -17.571 1.00 61.28 187 LEU A O 1
ATOM 1556 N N . PRO A 1 188 ? 4.770 11.838 -17.200 1.00 57.59 188 PRO A N 1
ATOM 1557 C CA . PRO A 1 188 ? 5.645 12.842 -17.820 1.00 57.59 188 PRO A CA 1
ATOM 1558 C C . PRO A 1 188 ? 7.100 12.854 -17.314 1.00 57.59 188 PRO A C 1
ATOM 1560 O O . PRO A 1 188 ? 7.974 13.441 -17.947 1.00 57.59 188 PRO A O 1
ATOM 1563 N N . ARG A 1 189 ? 7.369 12.194 -16.179 1.00 56.44 189 ARG A N 1
ATOM 1564 C CA . ARG A 1 189 ? 8.695 12.064 -15.558 1.00 56.44 189 ARG A CA 1
ATOM 1565 C C . ARG A 1 189 ? 9.387 10.713 -15.799 1.00 56.44 189 ARG A C 1
ATOM 1567 O O . ARG A 1 189 ? 10.421 10.457 -15.193 1.00 56.44 189 ARG A O 1
ATOM 1574 N N . LEU A 1 190 ? 8.826 9.834 -16.632 1.00 60.69 190 LEU A N 1
ATOM 1575 C CA . LEU A 1 190 ? 9.431 8.542 -16.974 1.00 60.69 190 LEU A CA 1
ATOM 1576 C C . LEU A 1 190 ? 10.781 8.773 -17.666 1.00 60.69 190 LEU A C 1
ATOM 1578 O O . LEU A 1 190 ? 10.814 9.436 -18.698 1.00 60.69 190 LEU A O 1
ATOM 1582 N N . SER A 1 191 ? 11.871 8.225 -17.117 1.00 63.16 191 SER A N 1
ATOM 1583 C CA . SER A 1 191 ? 13.238 8.461 -17.613 1.00 63.16 191 SER A CA 1
ATOM 1584 C C . SER A 1 191 ? 13.862 7.245 -18.309 1.00 63.16 191 SER A C 1
ATOM 1586 O O . SER A 1 191 ? 14.689 7.388 -19.214 1.00 63.16 191 SER A O 1
ATOM 1588 N N . TYR A 1 192 ? 13.408 6.048 -17.958 1.00 66.94 192 TYR A N 1
ATOM 1589 C CA . TYR A 1 192 ? 13.755 4.776 -18.557 1.00 66.94 192 TYR A CA 1
ATOM 1590 C C . TYR A 1 192 ? 12.508 3.888 -18.689 1.00 66.94 192 TYR A C 1
ATOM 1592 O O . TYR A 1 192 ? 11.701 3.730 -17.780 1.00 66.94 192 TYR A O 1
ATOM 1600 N N . LEU A 1 193 ? 12.312 3.319 -19.878 1.00 70.06 193 LEU A N 1
ATOM 1601 C CA . LEU A 1 193 ? 11.176 2.449 -20.176 1.00 70.06 193 LEU A CA 1
ATOM 1602 C C . LEU A 1 193 ? 11.663 1.115 -20.735 1.00 70.06 193 LEU A C 1
ATOM 1604 O O . LEU A 1 193 ? 12.146 1.045 -21.867 1.00 70.06 193 LEU A O 1
ATOM 1608 N N . ARG A 1 194 ? 11.511 0.046 -19.949 1.00 68.75 194 ARG A N 1
ATOM 1609 C CA . ARG A 1 194 ? 11.965 -1.305 -20.301 1.00 68.75 194 ARG A CA 1
ATOM 1610 C C . ARG A 1 194 ? 10.817 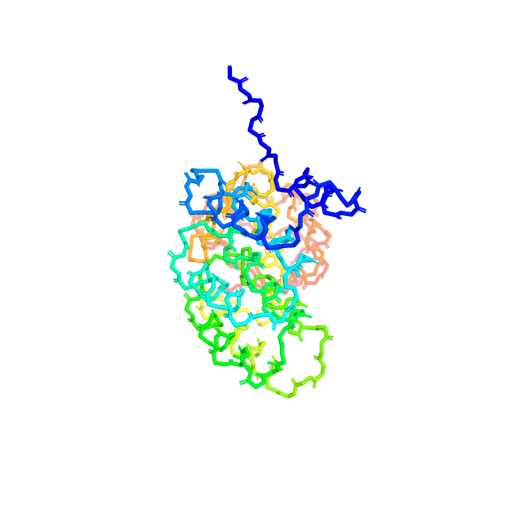-2.242 -20.657 1.00 68.75 194 ARG A C 1
ATOM 1612 O O . ARG A 1 194 ? 10.466 -3.129 -19.894 1.00 68.75 194 ARG A O 1
ATOM 1619 N N . SER A 1 195 ? 10.264 -2.114 -21.851 1.00 63.62 195 SER A N 1
ATOM 1620 C CA . SER A 1 195 ? 9.219 -3.023 -22.315 1.00 63.62 195 SER A CA 1
ATOM 1621 C C . SER A 1 195 ? 9.730 -3.903 -23.443 1.00 63.62 195 SER A C 1
ATOM 1623 O O . SER A 1 195 ? 9.554 -3.555 -24.597 1.00 63.62 195 SER A O 1
ATOM 1625 N N . GLY A 1 196 ? 10.384 -5.027 -23.149 1.00 63.91 196 GLY A N 1
ATOM 1626 C CA . GLY A 1 196 ? 10.810 -5.999 -24.165 1.00 63.91 196 GLY A CA 1
ATOM 1627 C C . GLY A 1 196 ? 9.818 -7.158 -24.323 1.00 63.91 196 GLY A C 1
ATOM 1628 O O . GLY A 1 196 ? 9.308 -7.648 -23.328 1.00 63.91 196 GLY A O 1
ATOM 1629 N N . GLY A 1 197 ? 9.566 -7.628 -25.547 1.00 57.81 197 GLY A N 1
ATOM 1630 C CA . GLY A 1 197 ? 8.819 -8.872 -25.798 1.00 57.81 197 GLY A CA 1
ATOM 1631 C C . GLY A 1 197 ? 7.289 -8.783 -25.706 1.00 57.81 197 GLY A C 1
ATOM 1632 O O . GLY A 1 197 ? 6.628 -9.819 -25.706 1.00 57.81 197 GLY A O 1
ATOM 1633 N N . HIS A 1 198 ? 6.708 -7.582 -25.644 1.00 59.62 198 HIS A N 1
ATOM 1634 C CA . HIS A 1 198 ? 5.275 -7.382 -25.374 1.00 59.62 198 HIS A CA 1
ATOM 1635 C C . HIS A 1 198 ? 4.425 -7.041 -26.610 1.00 59.62 198 HIS A C 1
ATOM 1637 O O . HIS A 1 198 ? 3.233 -6.759 -26.473 1.00 59.62 198 HIS A O 1
ATOM 1643 N N . ARG A 1 199 ? 5.003 -7.080 -27.822 1.00 63.59 199 ARG A N 1
ATOM 1644 C CA . ARG A 1 199 ? 4.344 -6.645 -29.074 1.00 63.59 199 ARG A CA 1
ATOM 1645 C C . ARG A 1 199 ? 3.677 -5.269 -28.938 1.00 63.59 199 ARG A C 1
ATOM 1647 O O . ARG A 1 199 ? 2.567 -5.052 -29.419 1.00 63.59 199 ARG A O 1
ATOM 1654 N N . LEU A 1 200 ? 4.331 -4.345 -28.235 1.00 60.44 200 LEU A N 1
ATOM 1655 C CA . LEU A 1 200 ? 3.857 -2.970 -28.169 1.00 60.44 200 LEU A CA 1
ATOM 1656 C C . LEU A 1 200 ? 3.772 -2.393 -29.581 1.00 60.44 200 LEU A C 1
ATOM 1658 O O . LEU A 1 200 ? 4.743 -2.465 -30.341 1.00 60.44 200 LEU A O 1
ATOM 1662 N N . LYS A 1 201 ? 2.614 -1.805 -29.890 1.00 64.94 201 LYS A N 1
ATOM 1663 C CA . LYS A 1 201 ? 2.424 -0.974 -31.077 1.00 64.94 201 LYS A CA 1
ATOM 1664 C C . LYS A 1 201 ? 3.266 0.304 -30.956 1.00 64.94 201 LYS A C 1
ATOM 1666 O O . LYS A 1 201 ? 3.628 0.680 -29.836 1.00 64.94 201 LYS A O 1
ATOM 1671 N N . PRO A 1 202 ? 3.571 0.984 -32.078 1.00 60.72 202 PRO A N 1
ATOM 1672 C CA . PRO A 1 202 ? 4.225 2.286 -32.052 1.00 60.72 202 PRO A CA 1
ATOM 1673 C C . PRO A 1 202 ? 3.540 3.220 -31.053 1.00 60.72 202 PRO A C 1
ATOM 1675 O O . PRO A 1 202 ? 2.314 3.344 -31.050 1.00 60.72 202 PRO A O 1
ATOM 1678 N N . LEU A 1 203 ? 4.338 3.830 -30.179 1.00 63.34 203 LEU A N 1
ATOM 1679 C CA . LEU A 1 203 ? 3.831 4.752 -29.172 1.00 63.34 203 LEU A CA 1
ATOM 1680 C C . LEU A 1 203 ? 3.212 5.961 -29.870 1.00 63.34 203 LEU A C 1
ATOM 1682 O O . LEU A 1 203 ? 3.786 6.510 -30.812 1.00 63.34 203 LEU A O 1
ATOM 1686 N N . SER A 1 204 ? 2.018 6.342 -29.431 1.00 61.78 204 SER A N 1
ATOM 1687 C CA . SER A 1 204 ? 1.262 7.424 -30.045 1.00 61.78 204 SER A CA 1
ATOM 1688 C C . SER A 1 204 ? 1.820 8.798 -29.670 1.00 61.78 204 SER A C 1
ATOM 1690 O O . SER A 1 204 ? 2.761 8.948 -28.886 1.00 61.78 204 SER A O 1
ATOM 1692 N N . GLN A 1 205 ? 1.208 9.836 -30.230 1.00 58.78 205 GLN A N 1
ATOM 1693 C CA . GLN A 1 205 ? 1.601 11.228 -30.046 1.00 58.78 205 GLN A CA 1
ATOM 1694 C C . GLN A 1 205 ? 1.523 11.692 -28.581 1.00 58.78 205 GLN A C 1
ATOM 1696 O O . GLN A 1 205 ? 2.220 12.629 -28.206 1.00 58.78 205 GLN A O 1
ATOM 1701 N N . SER A 1 206 ? 0.755 11.020 -27.717 1.00 57.59 206 SER A N 1
ATOM 1702 C CA . SER A 1 206 ? 0.721 11.343 -26.286 1.00 57.59 206 SER A CA 1
ATOM 1703 C C . SER A 1 206 ? 2.043 11.044 -25.572 1.00 57.59 206 SER A C 1
ATOM 1705 O O . SER A 1 206 ? 2.342 11.667 -24.561 1.00 57.59 206 SER A O 1
ATOM 1707 N N . SER A 1 207 ? 2.887 10.162 -26.117 1.00 58.88 207 SER A N 1
ATOM 1708 C CA . SER A 1 207 ? 4.219 9.865 -25.576 1.00 58.88 207 SER A CA 1
ATOM 1709 C C . SER A 1 207 ? 5.214 11.036 -25.714 1.00 58.88 207 SER A C 1
ATOM 1711 O O . SER A 1 207 ? 6.293 11.014 -25.118 1.00 58.88 207 SER A O 1
ATOM 1713 N N . ILE A 1 208 ? 4.825 12.107 -26.423 1.00 55.38 208 ILE A N 1
ATOM 1714 C CA . ILE A 1 208 ? 5.508 13.412 -26.433 1.00 55.38 208 ILE A CA 1
ATOM 1715 C C . ILE A 1 208 ? 5.630 14.000 -25.022 1.00 55.38 208 ILE A C 1
ATOM 1717 O O . ILE A 1 208 ? 6.633 14.649 -24.726 1.00 55.38 208 ILE A O 1
ATOM 1721 N N . SER A 1 209 ? 4.658 13.759 -24.135 1.00 60.41 209 SER A N 1
ATOM 1722 C CA . SER A 1 209 ? 4.691 14.290 -22.765 1.00 60.41 209 SER A CA 1
ATOM 1723 C C . SER A 1 209 ? 5.746 13.626 -21.875 1.00 60.41 209 SER A C 1
ATOM 1725 O O . SER A 1 209 ? 5.997 14.119 -20.776 1.00 60.41 209 SER A O 1
ATOM 1727 N N . LEU A 1 210 ? 6.407 12.557 -22.343 1.00 66.50 210 LEU A N 1
ATOM 1728 C CA . LEU A 1 210 ? 7.548 11.915 -21.686 1.00 66.50 210 LEU A CA 1
ATOM 1729 C C . LEU A 1 210 ? 8.826 12.755 -21.857 1.00 66.50 210 LEU A C 1
ATOM 1731 O O . LEU A 1 210 ? 9.838 12.303 -22.399 1.00 66.50 210 LEU A O 1
ATOM 1735 N N . ALA A 1 211 ? 8.766 14.013 -21.414 1.00 66.00 211 ALA A N 1
ATOM 1736 C CA . ALA A 1 211 ? 9.835 15.003 -21.531 1.00 66.00 211 ALA A CA 1
ATOM 1737 C C . ALA A 1 211 ? 11.151 14.505 -20.904 1.00 66.00 211 ALA A C 1
ATOM 1739 O O . ALA A 1 211 ? 12.226 14.698 -21.472 1.00 66.00 211 ALA A O 1
ATOM 1740 N N . GLU A 1 212 ? 11.056 13.757 -19.806 1.00 67.38 212 GLU A N 1
ATOM 1741 C CA . GLU A 1 212 ? 12.219 13.261 -19.065 1.00 67.38 212 GLU A CA 1
ATOM 1742 C C . GLU A 1 212 ? 12.766 11.916 -19.556 1.00 67.38 212 GLU A C 1
ATOM 1744 O O . GLU A 1 212 ? 13.757 11.434 -19.003 1.00 67.38 212 GLU A O 1
ATOM 1749 N N . LEU A 1 213 ? 12.178 11.311 -20.598 1.00 70.00 213 LEU A N 1
ATOM 1750 C CA . LEU A 1 213 ? 12.629 10.016 -21.106 1.00 70.00 213 LEU A CA 1
ATOM 1751 C C . LEU A 1 213 ? 14.038 10.127 -21.693 1.00 70.00 213 LEU A C 1
ATOM 1753 O O . LEU A 1 213 ? 14.319 10.985 -22.529 1.00 70.00 213 LEU A O 1
ATOM 1757 N N . ARG A 1 214 ? 14.934 9.251 -21.237 1.00 75.81 214 ARG A N 1
ATOM 1758 C CA . ARG A 1 214 ? 16.361 9.212 -21.598 1.00 75.81 214 ARG A CA 1
ATOM 1759 C C . ARG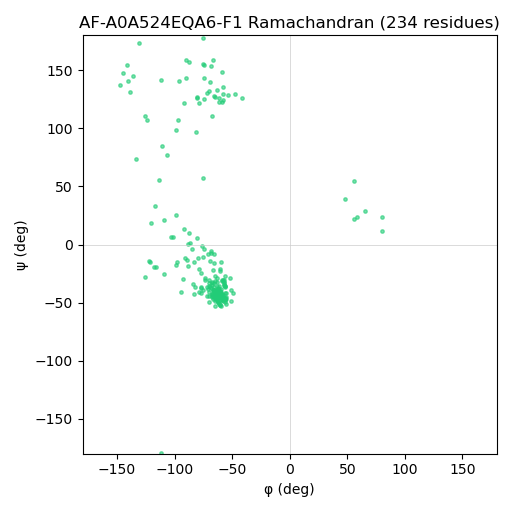 A 1 214 ? 16.798 7.856 -22.114 1.00 75.81 214 ARG A C 1
ATOM 1761 O O . ARG A 1 214 ? 17.759 7.793 -22.875 1.00 75.81 214 ARG A O 1
ATOM 1768 N N . LYS A 1 215 ? 16.143 6.775 -21.692 1.00 72.50 215 LYS A N 1
ATOM 1769 C CA . LYS A 1 215 ? 16.501 5.410 -22.077 1.00 72.50 215 LYS A CA 1
ATOM 1770 C C . LYS A 1 215 ? 15.263 4.595 -22.434 1.00 72.50 215 LYS A C 1
ATOM 1772 O O . LYS A 1 215 ? 14.223 4.728 -21.798 1.00 72.50 215 LYS A O 1
ATOM 1777 N N . VAL A 1 216 ? 15.387 3.699 -23.404 1.00 68.62 216 VAL A N 1
ATOM 1778 C CA . VAL A 1 216 ? 14.332 2.737 -23.750 1.00 68.62 216 VAL A CA 1
ATOM 1779 C C . VAL A 1 216 ? 14.926 1.380 -24.085 1.00 68.62 216 VAL A C 1
ATOM 1781 O O . VAL A 1 216 ? 15.939 1.295 -24.777 1.00 68.62 216 VAL A O 1
ATOM 1784 N N . TYR A 1 217 ? 14.253 0.323 -23.641 1.00 72.75 217 TYR A N 1
ATOM 1785 C CA . TYR A 1 217 ? 14.515 -1.052 -24.044 1.00 72.75 217 TYR A CA 1
ATOM 1786 C C . TYR A 1 217 ? 13.225 -1.653 -24.609 1.00 72.75 217 TYR A C 1
ATOM 1788 O O . TYR A 1 217 ? 12.291 -1.946 -23.866 1.00 72.75 217 TYR A O 1
ATOM 1796 N N . PHE A 1 218 ? 13.173 -1.829 -25.934 1.00 71.19 218 PHE A N 1
ATOM 1797 C CA . PHE A 1 218 ? 11.995 -2.337 -26.658 1.00 71.19 218 PHE A CA 1
ATOM 1798 C C . PHE A 1 218 ? 12.254 -3.620 -27.452 1.00 71.19 218 PHE A C 1
ATOM 1800 O O . PHE A 1 218 ? 11.496 -3.946 -28.369 1.00 71.19 218 PHE A O 1
ATOM 1807 N N . LYS A 1 219 ? 13.326 -4.361 -27.147 1.00 74.06 219 LYS A N 1
ATOM 1808 C CA . LYS A 1 219 ? 13.674 -5.587 -27.882 1.00 74.06 219 LYS A CA 1
ATOM 1809 C C . LYS A 1 219 ? 12.480 -6.554 -27.926 1.00 74.06 219 LYS A C 1
ATOM 1811 O O . LYS A 1 219 ? 11.908 -6.861 -26.890 1.00 74.06 219 LYS A O 1
ATOM 1816 N N . GLY A 1 220 ? 12.105 -7.039 -29.111 1.00 66.31 220 GLY A N 1
ATOM 1817 C CA . GLY A 1 220 ? 10.983 -7.979 -29.271 1.00 66.31 220 GLY A CA 1
ATOM 1818 C C . GLY A 1 220 ? 9.580 -7.349 -29.277 1.00 66.31 220 GLY A C 1
ATOM 1819 O O . GLY A 1 220 ? 8.613 -8.035 -28.955 1.00 66.31 220 GLY A O 1
ATOM 1820 N N . ASN A 1 221 ? 9.448 -6.063 -29.621 1.00 68.31 221 ASN A N 1
ATOM 1821 C CA . ASN A 1 221 ? 8.157 -5.414 -29.910 1.00 68.31 221 ASN A CA 1
ATOM 1822 C C . ASN A 1 221 ? 8.033 -5.045 -31.391 1.00 68.31 221 ASN A C 1
ATOM 1824 O O . ASN A 1 221 ? 8.960 -5.262 -32.166 1.00 68.31 221 ASN A O 1
ATOM 1828 N N . GLU A 1 222 ? 6.905 -4.436 -31.763 1.00 70.44 222 GLU A N 1
ATOM 1829 C CA . GLU A 1 222 ? 6.631 -3.933 -33.117 1.00 70.44 222 GLU A CA 1
ATOM 1830 C C . GLU A 1 222 ? 7.153 -2.491 -33.320 1.00 70.44 222 GLU A C 1
ATOM 1832 O O . GLU A 1 222 ? 6.877 -1.851 -34.331 1.00 70.44 222 GLU A O 1
ATOM 1837 N N . ILE A 1 223 ? 7.934 -1.965 -32.365 1.00 68.12 223 ILE A N 1
ATOM 1838 C CA . ILE A 1 223 ? 8.560 -0.637 -32.434 1.00 68.12 223 ILE A CA 1
ATOM 1839 C C . ILE A 1 223 ? 9.842 -0.731 -33.274 1.00 68.12 223 ILE A C 1
ATOM 1841 O O . ILE A 1 223 ? 10.911 -1.105 -32.780 1.00 68.12 223 ILE A O 1
ATOM 1845 N N . ILE A 1 224 ? 9.720 -0.391 -34.558 1.00 64.00 224 ILE A N 1
ATOM 1846 C CA . ILE A 1 224 ? 10.809 -0.467 -35.548 1.00 64.00 224 ILE A CA 1
ATOM 1847 C C . ILE A 1 224 ? 11.786 0.713 -35.388 1.00 64.00 224 ILE A C 1
ATOM 1849 O O . ILE A 1 224 ? 13.001 0.531 -35.471 1.00 64.00 224 ILE A O 1
ATOM 1853 N N . SER A 1 225 ? 11.275 1.902 -35.064 1.00 67.50 225 SER A N 1
ATOM 1854 C CA . SER A 1 225 ? 12.049 3.120 -34.799 1.00 67.50 225 SER A CA 1
ATOM 1855 C C . SER A 1 225 ? 11.428 3.919 -33.652 1.00 67.50 225 SER A C 1
ATOM 1857 O O . SER A 1 225 ? 10.234 3.79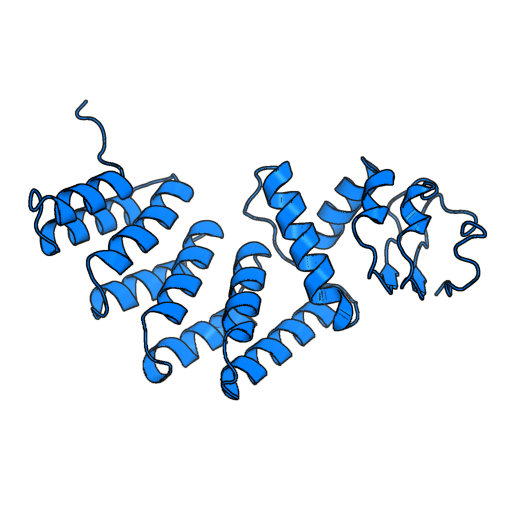8 -33.372 1.00 67.50 225 SER A O 1
ATOM 1859 N N . LEU A 1 226 ? 12.245 4.718 -32.958 1.00 68.00 226 LEU A N 1
ATOM 1860 C CA . LEU A 1 226 ? 11.715 5.701 -32.014 1.00 68.00 226 LEU A CA 1
ATOM 1861 C C . LEU A 1 226 ? 11.121 6.873 -32.805 1.00 68.00 226 LEU A C 1
ATOM 1863 O O . LEU A 1 226 ? 11.680 7.228 -33.845 1.00 68.00 226 LEU A O 1
ATOM 1867 N N . PRO A 1 227 ? 10.015 7.477 -32.345 1.00 68.62 227 PRO A N 1
ATOM 1868 C CA . PRO A 1 227 ? 9.505 8.694 -32.959 1.00 68.62 227 PRO A CA 1
ATOM 1869 C C . PRO A 1 227 ? 10.550 9.818 -32.909 1.00 68.62 227 PRO A C 1
ATOM 1871 O O . PRO A 1 227 ? 11.304 9.912 -31.944 1.00 68.62 227 PRO A O 1
ATOM 1874 N N . ASN A 1 228 ? 10.555 10.716 -33.896 1.00 69.69 228 ASN A N 1
ATOM 1875 C CA . ASN A 1 228 ? 11.550 11.799 -33.994 1.00 69.69 228 ASN A CA 1
ATOM 1876 C C . ASN A 1 228 ? 11.569 12.712 -32.749 1.00 69.69 228 ASN A C 1
ATOM 1878 O O . ASN A 1 228 ? 12.608 13.194 -32.317 1.00 69.69 228 ASN A O 1
ATOM 1882 N N . PHE A 1 229 ? 10.433 12.888 -32.071 1.00 70.81 229 PHE A N 1
ATOM 1883 C CA . PHE A 1 229 ? 10.370 13.653 -30.817 1.00 70.81 229 PHE A CA 1
ATOM 1884 C C . PHE A 1 229 ? 11.087 12.976 -29.622 1.00 70.81 229 PHE A C 1
ATOM 1886 O O . PHE A 1 229 ? 11.216 13.578 -28.551 1.00 70.81 229 PHE A O 1
ATOM 1893 N N . TRP A 1 230 ? 11.582 11.746 -29.798 1.00 70.69 230 TRP A N 1
ATOM 1894 C CA . TRP A 1 230 ? 12.433 10.987 -28.877 1.00 70.69 230 TRP A CA 1
ATOM 1895 C C . TRP A 1 230 ? 13.877 10.842 -29.376 1.00 70.69 230 TRP A C 1
ATOM 1897 O O . TRP A 1 230 ? 14.608 9.985 -28.889 1.00 70.69 230 TRP A O 1
ATOM 1907 N N . GLU A 1 231 ? 14.338 11.704 -30.285 1.00 72.75 231 GLU A N 1
ATOM 1908 C CA . GLU A 1 231 ? 15.736 11.731 -30.751 1.00 72.75 231 GLU A CA 1
ATOM 1909 C C . GLU A 1 231 ? 16.768 11.803 -29.608 1.00 72.75 231 GLU A C 1
ATOM 1911 O O . GLU A 1 231 ? 17.866 11.264 -29.725 1.00 72.75 231 GLU A O 1
ATOM 1916 N N . ARG A 1 232 ? 16.401 12.398 -28.462 1.00 75.25 232 ARG A N 1
ATOM 1917 C CA . ARG A 1 232 ? 17.244 12.462 -27.250 1.00 75.25 232 ARG A CA 1
ATOM 1918 C C . ARG A 1 232 ? 17.333 11.151 -26.454 1.00 75.25 232 ARG A C 1
ATOM 1920 O O . ARG A 1 232 ? 18.110 11.064 -25.505 1.00 75.25 232 ARG A O 1
ATOM 1927 N N . VAL A 1 233 ? 16.504 10.160 -26.774 1.00 73.31 233 VAL A N 1
ATOM 1928 C CA . VAL A 1 233 ? 16.317 8.937 -25.986 1.00 73.31 233 VAL A CA 1
ATOM 1929 C C . VAL A 1 233 ? 17.262 7.844 -26.485 1.00 73.31 233 VAL A C 1
ATOM 1931 O O . VAL A 1 233 ? 17.203 7.418 -27.636 1.00 73.31 233 VAL A O 1
ATOM 1934 N N . LYS A 1 234 ? 18.121 7.330 -25.602 1.00 76.88 234 LYS A N 1
ATOM 1935 C CA . LYS A 1 234 ? 19.065 6.258 -25.928 1.00 76.88 234 LYS A CA 1
ATOM 1936 C C . LYS A 1 234 ? 18.368 4.895 -25.934 1.00 76.88 234 LYS A C 1
ATOM 1938 O O . LYS A 1 234 ? 17.848 4.452 -24.910 1.00 76.88 234 LYS A O 1
ATOM 1943 N N . LYS A 1 235 ? 18.423 4.190 -27.065 1.00 69.25 235 LYS A N 1
ATOM 1944 C CA . LYS A 1 235 ? 18.071 2.765 -27.138 1.00 69.25 235 LYS A CA 1
ATOM 1945 C C . LYS A 1 235 ? 19.202 1.943 -26.513 1.00 69.25 235 LYS A C 1
ATOM 1947 O O . LYS A 1 235 ? 20.360 2.114 -26.899 1.00 69.25 235 LYS A O 1
ATOM 1952 N N . ILE A 1 236 ? 18.868 1.108 -25.537 1.00 66.19 236 ILE A N 1
ATOM 1953 C CA . ILE A 1 236 ? 19.789 0.170 -24.876 1.00 66.19 236 ILE A CA 1
ATOM 1954 C C . ILE A 1 236 ? 19.352 -1.273 -25.091 1.00 66.19 236 ILE A C 1
ATOM 1956 O O . ILE A 1 236 ? 18.184 -1.484 -25.494 1.00 66.19 236 ILE A O 1
#

Radius of gyration: 21.43 Å; Cα contacts (8 Å, |Δi|>4): 321; chains: 1; bounding box: 52×29×61 Å

pLDDT: mean 83.74, std 13.7, range [39.44, 98.25]

Solvent-accessible surface area (backbone atoms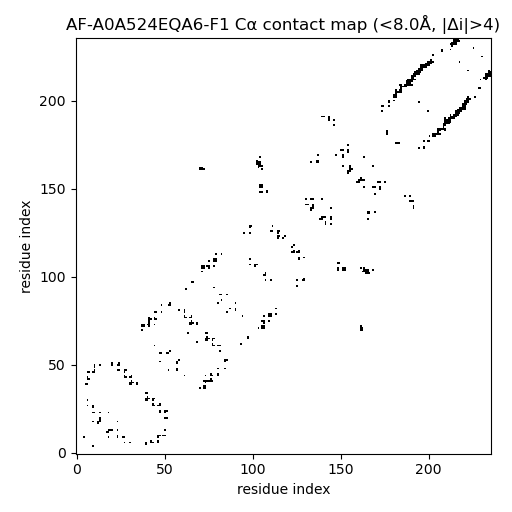 only — not comparable to full-atom values): 13043 Å² total; per-residue (Å²): 130,81,81,82,79,47,44,68,52,48,46,50,32,40,76,69,68,75,39,53,58,67,60,44,45,52,52,34,47,50,48,41,75,70,46,92,45,52,69,58,26,20,40,15,52,59,36,39,49,74,61,47,68,85,36,73,68,53,52,53,52,34,49,50,31,48,77,66,47,88,43,40,57,30,22,32,38,23,53,52,50,44,65,77,65,45,59,64,93,74,37,48,68,59,55,54,48,45,57,74,68,64,47,37,39,67,34,52,47,51,51,47,59,56,34,70,75,50,87,48,71,64,43,49,47,49,44,51,55,36,43,52,52,46,19,65,70,69,72,52,57,73,87,46,50,64,56,54,41,51,47,43,49,51,48,25,66,75,69,69,47,72,78,47,31,57,84,57,34,62,61,54,48,50,56,50,39,61,79,38,48,57,57,57,24,78,40,40,73,44,37,66,47,79,55,56,62,71,60,37,68,69,75,42,80,41,47,66,46,31,71,49,40,42,35,38,26,48,62,66,35,62,52,88,69,79,58,78,96,44,74,79,38,43,79,103

Secondary structure (DSSP, 8-state):
-PPPPPHHHHHHHHHTTSS-HHHHHHHHHHHHHH-S-HHHHHHHHHHHHHHSTT-HHHHHHHHHHHHH-S-HHHHHHHHHHHHHHS-HHHHHHHHHHHHHH--BHHHHHHHHHHHTT---HHHHHHHHHHHHHHHHHHT--GGGHHHHHHHHHHHHHHHT-TT-BHHHHHHHHHHHHHH-GGGGGG-TT--EEE--SS-PPPP-GGGGG-TT--EEE-TTSS--S--GGGTTPEE-

Foldseek 3Di:
DPPLQALVNLLVCVVVVVDALVRSLVSLVCQLVPDPDLVSNLSSLVSNCVSPAPDPVNLVVLLCQLPPPPFPSSNLSSLQSLLPGPDCVSCVVSLLVCLVPPFFLSNLLSLLVSLVVDPDPSSVVSNVSSLVVLCVLVVHDSVCSNVLSVLLVVLCVVVVPRRDTSNCSVVSSLVVCQVPLLCCLVRLQAAEEEDEQSQRDQRDPSCLSVPNHAEYEHHNYPCPDHPPSCVNHDYD

Sequence (236 aa):
MSPELTPEEIYKMVHKHQLTKTVASELLISLLEESDNDQIRAKCIFAFSKVALKQQKLFRILENSLVSDKSALVRRAAVRVIFENFPKRENYLLLKFATRHETSVIVIKQLLDLFNRTDDSHFNLFKRDLKKRLEEVYDIIADEVELLLNLGILYIEFSKEFDLDIYSSWFKIMELLKKFPDNIGLLPRLSYLRSGGHRLKPLSQSSISLAELRKVYFKGNEIISLPNFWERVKKI

Mean predicted aligned error: 8.85 Å